Protein AF-A0A2E2VBP5-F1 (afdb_monomer)

Mean predicted aligned error: 15.29 Å

Sequence (203 aa):
MNSFKFLLIFILLFCCNTEPIRKEITVGKTIKIEPSNFDTKINNNYNFLWSKPIFSGEKDIQSMEFKIENNKMLFTPLLEGNFDISLTVESLNNTDLYQEFFSFQAIDKDIKNKNSSLPKSKQLEITRYTIQIASVPTIDEAKEYQKKLKNNGFDAYTESLTLNNKQFWRVRVGNFTDYIKAKDIEKLLIDMNYDTWFTNIKQ

pLDDT: mean 79.07, std 17.89, range [35.78, 97.5]

Radius of gyration: 22.35 Å; Cα contacts (8 Å, |Δi|>4): 343; chains: 1; bounding box: 78×30×55 Å

Solvent-accessible surface area (backbone atoms only — not comparable to full-atom values): 12189 Å² total; per-residue (Å²): 139,84,82,79,77,80,78,78,78,77,79,79,74,78,65,69,73,66,79,78,84,57,47,81,45,45,40,73,46,73,44,82,46,60,68,89,88,58,78,81,82,59,96,63,79,61,47,55,49,68,51,76,73,42,68,38,63,78,83,90,52,88,45,62,50,74,47,80,59,69,76,30,35,43,40,24,35,63,36,69,46,40,37,41,34,44,38,38,32,22,42,83,83,73,44,82,75,47,75,50,78,49,43,34,33,27,40,72,76,68,73,84,77,62,97,71,95,67,82,82,71,73,79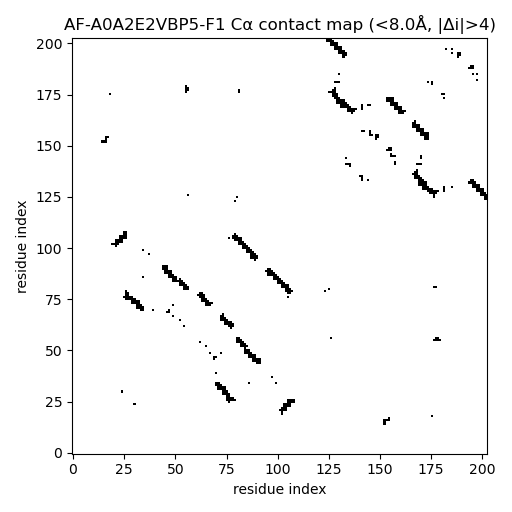,77,73,74,58,27,35,29,34,35,58,48,74,34,74,41,68,66,63,27,48,52,52,27,49,54,38,40,76,73,48,43,55,44,46,71,45,81,44,77,55,95,94,40,60,31,20,34,24,33,39,55,80,27,65,41,49,63,61,46,47,54,52,48,51,54,40,44,76,70,72,45,64,76,42,86,40,74,47,77,128

Structure (mmCIF, N/CA/C/O backbone):
data_AF-A0A2E2VBP5-F1
#
_entry.id   AF-A0A2E2VBP5-F1
#
loop_
_atom_site.group_PDB
_atom_site.id
_atom_site.type_symbol
_atom_site.label_atom_id
_atom_site.label_alt_id
_atom_site.label_comp_id
_atom_site.label_asym_id
_atom_site.label_entity_id
_atom_site.label_seq_id
_atom_site.pdbx_PDB_ins_code
_atom_site.Cartn_x
_atom_site.Cartn_y
_atom_site.Cartn_z
_atom_site.occupancy
_atom_site.B_iso_or_equiv
_atom_site.auth_seq_id
_atom_site.auth_comp_id
_atom_site.auth_asym_id
_atom_site.auth_atom_id
_atom_site.pdbx_PDB_model_num
ATOM 1 N N . MET A 1 1 ? -49.449 16.390 -17.704 1.00 38.75 1 MET A N 1
ATOM 2 C CA . MET A 1 1 ? -48.771 15.100 -17.948 1.00 38.75 1 MET A CA 1
ATOM 3 C C . MET A 1 1 ? -47.278 15.400 -18.014 1.00 38.75 1 MET A C 1
ATOM 5 O O . MET A 1 1 ? -46.753 15.646 -19.088 1.00 38.75 1 MET A O 1
ATOM 9 N N . ASN A 1 2 ? -46.631 15.535 -16.851 1.00 37.44 2 ASN A N 1
ATOM 10 C CA . ASN A 1 2 ? -45.235 15.972 -16.763 1.00 37.44 2 ASN A CA 1
ATOM 11 C C . ASN A 1 2 ? -44.352 14.743 -16.568 1.00 37.44 2 ASN A C 1
ATOM 13 O O . ASN A 1 2 ? -44.245 14.214 -15.467 1.00 37.44 2 ASN A O 1
ATOM 17 N N . SER A 1 3 ? -43.746 14.273 -17.653 1.00 41.97 3 SER A N 1
ATOM 18 C CA . SER A 1 3 ? -42.721 13.237 -17.608 1.00 41.97 3 SER A CA 1
ATOM 19 C C . SER A 1 3 ? -41.409 13.858 -17.121 1.00 41.97 3 SER A C 1
ATOM 21 O O . SER A 1 3 ? -40.654 14.427 -17.911 1.00 41.97 3 SER A O 1
ATOM 23 N N . PHE A 1 4 ? -41.152 13.767 -15.816 1.00 48.16 4 PHE A N 1
ATOM 24 C CA . PHE A 1 4 ? -39.836 14.029 -15.238 1.00 48.16 4 PHE A CA 1
ATOM 25 C C . PHE A 1 4 ? -38.869 12.964 -15.776 1.00 48.16 4 PHE A C 1
ATOM 27 O O . PHE A 1 4 ? -38.878 11.814 -15.341 1.00 48.16 4 PHE A O 1
ATOM 34 N N . LYS A 1 5 ? -38.069 13.324 -16.784 1.00 44.19 5 LYS A N 1
ATOM 35 C CA . LYS A 1 5 ? -36.953 12.493 -17.241 1.00 44.19 5 LYS A CA 1
ATOM 36 C C . LYS A 1 5 ? -35.873 12.555 -16.165 1.00 44.19 5 LYS A C 1
ATOM 38 O O . LYS A 1 5 ? -35.186 13.564 -16.044 1.00 44.19 5 LYS A O 1
ATOM 43 N N . PHE A 1 6 ? -35.741 11.490 -15.380 1.00 47.25 6 PHE A N 1
ATOM 44 C CA . PHE A 1 6 ? -34.570 11.285 -14.534 1.00 47.25 6 PHE A CA 1
ATOM 45 C C . PHE A 1 6 ? -33.364 11.089 -15.460 1.00 47.25 6 PHE A C 1
ATOM 47 O O . PHE A 1 6 ? -33.195 10.036 -16.075 1.00 47.25 6 PHE A O 1
ATOM 54 N N . LEU A 1 7 ? -32.566 12.143 -15.628 1.00 45.16 7 LEU A N 1
ATOM 55 C CA . LEU A 1 7 ? -31.256 12.053 -16.256 1.00 45.16 7 LEU A CA 1
ATOM 56 C C . LEU A 1 7 ? -30.357 11.302 -15.269 1.00 45.16 7 LEU A C 1
ATOM 58 O O . LEU A 1 7 ? -29.904 11.869 -14.276 1.00 45.16 7 LEU A O 1
ATOM 62 N N . LEU A 1 8 ? -30.159 10.008 -15.506 1.00 47.09 8 LEU A N 1
ATOM 63 C CA . LEU A 1 8 ? -29.219 9.195 -14.748 1.00 47.09 8 LEU A CA 1
ATOM 64 C C . LEU A 1 8 ? -27.807 9.663 -15.128 1.00 47.09 8 LEU A C 1
ATOM 66 O O . LEU A 1 8 ? -27.247 9.246 -16.141 1.00 47.09 8 LEU A O 1
ATOM 70 N N . ILE A 1 9 ? -27.269 10.611 -14.360 1.00 42.56 9 ILE A N 1
ATOM 71 C CA . ILE A 1 9 ? -25.875 11.040 -14.467 1.00 42.56 9 ILE A CA 1
ATOM 72 C C . ILE A 1 9 ? -25.031 9.847 -14.013 1.00 42.56 9 ILE A C 1
ATOM 74 O O . ILE A 1 9 ? -24.851 9.609 -12.821 1.00 42.56 9 ILE A O 1
ATOM 78 N N . PHE A 1 10 ? -24.552 9.065 -14.979 1.00 42.22 10 PHE A N 1
ATOM 79 C CA . PHE A 1 10 ? -23.472 8.112 -14.767 1.00 42.22 10 PHE A CA 1
ATOM 80 C C . PHE A 1 10 ? -22.224 8.919 -14.402 1.00 42.22 10 PHE A C 1
ATOM 82 O O . PHE A 1 10 ? -21.552 9.484 -15.266 1.00 42.22 10 PHE A O 1
ATOM 89 N N . ILE A 1 11 ? -21.941 9.016 -13.105 1.00 48.41 11 ILE A N 1
ATOM 90 C CA . ILE A 1 11 ? -20.656 9.500 -12.608 1.00 48.41 11 ILE A CA 1
ATOM 91 C C . ILE A 1 11 ? -19.633 8.433 -13.006 1.00 48.41 11 ILE A C 1
ATOM 93 O O . ILE A 1 11 ? -19.498 7.405 -12.348 1.00 48.41 11 ILE A O 1
ATOM 97 N N . LEU A 1 12 ? -18.954 8.651 -14.133 1.00 44.34 12 LEU A N 1
ATOM 98 C CA . LEU A 1 12 ? -17.756 7.907 -14.502 1.00 44.34 12 LEU A CA 1
ATOM 99 C C . LEU A 1 12 ? -16.688 8.237 -13.457 1.00 44.34 12 LEU A C 1
ATOM 101 O O . LEU A 1 12 ? -16.007 9.259 -13.545 1.00 44.34 12 LEU A O 1
ATOM 105 N N . LEU A 1 13 ? -16.573 7.388 -12.436 1.00 44.22 13 LEU A N 1
ATOM 106 C CA . LEU A 1 13 ? -15.407 7.367 -11.570 1.00 44.22 13 LEU A CA 1
ATOM 107 C C . LEU A 1 13 ? -14.227 6.961 -12.455 1.00 44.22 13 LEU A C 1
ATOM 109 O O . LEU A 1 13 ? -14.033 5.787 -12.762 1.00 44.22 13 LEU A O 1
ATOM 113 N N . PHE A 1 14 ? -13.460 7.950 -12.910 1.00 41.09 14 PHE A N 1
ATOM 114 C CA . PHE A 1 14 ? -12.098 7.725 -13.364 1.00 41.09 14 PHE A CA 1
ATOM 115 C C . PHE A 1 14 ? -11.354 7.093 -12.186 1.00 41.09 14 PHE A C 1
ATOM 117 O O . PHE A 1 14 ? -10.911 7.797 -11.278 1.00 41.09 14 PHE A O 1
ATOM 124 N N . CYS A 1 15 ? -11.250 5.763 -12.172 1.00 35.78 15 CYS A N 1
ATOM 125 C CA . CYS A 1 15 ? -10.306 5.048 -11.327 1.00 35.78 15 CYS A CA 1
ATOM 126 C C . CYS A 1 15 ? -8.906 5.430 -11.809 1.00 35.78 15 CYS A C 1
ATOM 128 O O . CYS A 1 15 ? -8.282 4.738 -12.609 1.00 35.78 15 CYS A O 1
ATOM 130 N N . CYS A 1 16 ? -8.436 6.597 -11.374 1.00 41.81 16 CYS A N 1
ATOM 131 C CA . CYS A 1 16 ? -7.041 6.956 -11.475 1.00 41.81 16 CYS A CA 1
ATOM 132 C C . CYS A 1 16 ? -6.293 5.892 -10.671 1.00 41.81 16 CYS A C 1
ATOM 134 O O . CYS A 1 16 ? -6.499 5.763 -9.464 1.00 41.81 16 CYS A O 1
ATOM 136 N N . ASN A 1 17 ? -5.488 5.078 -11.350 1.00 49.06 17 ASN A N 1
ATOM 137 C CA . ASN A 1 17 ? -4.786 3.925 -10.783 1.00 49.06 17 ASN A CA 1
ATOM 138 C C . ASN A 1 17 ? -3.597 4.354 -9.887 1.00 49.06 17 ASN A C 1
ATOM 140 O O . ASN A 1 17 ? -2.562 3.695 -9.827 1.00 49.06 17 ASN A O 1
ATOM 144 N N . THR A 1 18 ? -3.719 5.498 -9.208 1.00 57.00 18 THR A N 1
ATOM 145 C CA . THR A 1 18 ? -2.686 6.094 -8.364 1.00 57.00 18 THR A CA 1
ATOM 146 C C . THR A 1 18 ? -2.558 5.332 -7.048 1.00 57.00 18 THR A C 1
ATOM 148 O O . THR A 1 18 ? -3.532 4.802 -6.506 1.00 57.00 18 THR A O 1
ATOM 151 N N . GLU A 1 19 ? -1.337 5.225 -6.529 1.00 58.88 19 GLU A N 1
ATOM 152 C CA . GLU A 1 19 ? -1.106 4.699 -5.182 1.00 58.88 19 GLU A CA 1
ATOM 153 C C . GLU A 1 19 ? -1.849 5.536 -4.130 1.00 58.88 19 GLU A C 1
ATOM 155 O O . GLU A 1 19 ? -1.975 6.752 -4.306 1.00 58.88 19 GLU A O 1
ATOM 160 N N . PRO A 1 20 ? -2.362 4.912 -3.051 1.00 64.69 20 PRO A N 1
ATOM 161 C CA . PRO A 1 20 ? -2.944 5.668 -1.952 1.00 64.69 20 PRO A CA 1
ATOM 162 C C . PRO A 1 20 ? -1.889 6.616 -1.374 1.00 64.69 20 PRO A C 1
ATOM 164 O O . PRO A 1 20 ? -0.714 6.262 -1.254 1.00 64.69 20 PRO A O 1
ATOM 167 N N . ILE A 1 21 ? -2.305 7.831 -1.016 1.00 75.94 21 ILE A N 1
ATOM 168 C CA . ILE A 1 21 ? -1.423 8.801 -0.364 1.00 75.94 21 ILE A CA 1
ATOM 169 C C . ILE A 1 21 ? -1.007 8.207 0.984 1.00 75.94 21 ILE A C 1
ATOM 171 O O . ILE A 1 21 ? -1.843 8.008 1.865 1.00 75.94 21 ILE A O 1
ATOM 175 N N . ARG A 1 22 ? 0.286 7.905 1.135 1.00 85.56 22 ARG A N 1
ATOM 176 C CA . ARG A 1 22 ? 0.822 7.278 2.345 1.00 85.56 22 ARG A CA 1
ATOM 177 C C . ARG A 1 22 ? 1.195 8.330 3.381 1.00 85.56 22 ARG A C 1
ATOM 179 O O . ARG A 1 22 ? 1.873 9.308 3.075 1.00 85.56 22 ARG A O 1
ATOM 186 N N . LYS A 1 23 ? 0.786 8.107 4.629 1.00 90.25 23 LYS A N 1
ATOM 187 C CA . LYS A 1 23 ? 1.189 8.935 5.768 1.00 90.25 23 LYS A CA 1
ATOM 188 C C . LYS A 1 23 ? 2.537 8.457 6.307 1.00 90.25 23 LYS A C 1
ATOM 190 O O . LYS A 1 23 ? 2.678 7.295 6.687 1.00 90.25 23 LYS A O 1
ATOM 195 N N . GLU A 1 24 ? 3.518 9.354 6.372 1.00 92.06 24 GLU A N 1
ATOM 196 C CA . GLU A 1 24 ? 4.819 9.039 6.967 1.00 92.06 24 GLU A CA 1
ATOM 197 C C . GLU A 1 24 ? 4.713 8.797 8.477 1.00 92.06 24 GLU A C 1
ATOM 199 O O . GLU A 1 24 ? 4.121 9.592 9.214 1.00 92.06 24 GLU A O 1
ATOM 204 N N . ILE A 1 25 ? 5.361 7.733 8.944 1.00 93.38 25 ILE A N 1
ATOM 205 C CA . ILE A 1 25 ? 5.522 7.384 10.360 1.00 93.38 25 ILE A CA 1
ATOM 206 C C . ILE A 1 25 ? 6.976 6.9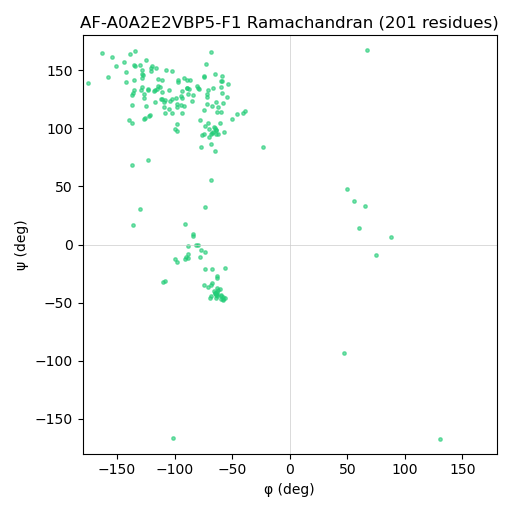88 10.633 1.00 93.38 25 ILE A C 1
ATOM 208 O O . ILE A 1 25 ? 7.767 6.806 9.710 1.00 93.38 25 ILE A O 1
ATOM 212 N N . THR A 1 26 ? 7.362 6.899 11.904 1.00 92.38 26 THR A N 1
ATOM 213 C CA . THR A 1 26 ? 8.751 6.602 12.287 1.00 92.38 26 THR A CA 1
ATOM 214 C C . THR A 1 26 ? 8.885 5.168 12.767 1.00 92.38 26 THR A C 1
ATOM 216 O O . THR A 1 26 ? 8.090 4.729 13.598 1.00 92.38 26 THR A O 1
ATOM 219 N N . VAL A 1 27 ? 9.906 4.467 12.274 1.00 91.38 27 VAL A N 1
ATOM 220 C CA . VAL A 1 27 ? 10.279 3.132 12.765 1.00 91.38 27 VAL A CA 1
ATOM 221 C C . VAL A 1 27 ? 10.493 3.166 14.283 1.00 91.38 27 VAL A C 1
ATOM 223 O O . VAL A 1 27 ? 11.022 4.130 14.832 1.00 91.38 27 VAL A O 1
ATOM 226 N N . GLY A 1 28 ? 10.003 2.142 14.980 1.00 89.44 28 GLY A N 1
ATOM 227 C CA . GLY A 1 28 ? 10.086 1.995 16.434 1.00 89.44 28 GLY A CA 1
ATOM 228 C C . GLY A 1 28 ? 9.141 2.895 17.237 1.00 89.44 28 GLY A C 1
ATOM 229 O O . GLY A 1 28 ? 9.001 2.695 18.442 1.00 89.44 28 GLY A O 1
ATOM 230 N N . LYS A 1 29 ? 8.456 3.866 16.612 1.00 93.62 29 LYS A N 1
ATOM 231 C CA . LYS A 1 29 ? 7.472 4.712 17.302 1.00 93.62 29 LYS A CA 1
ATOM 232 C C . LYS A 1 29 ? 6.070 4.144 17.161 1.00 93.62 29 LYS A C 1
ATOM 234 O O . LYS A 1 29 ? 5.569 3.955 16.055 1.00 93.62 29 LYS A O 1
ATOM 239 N N . THR A 1 30 ? 5.409 3.955 18.295 1.00 95.88 30 THR A N 1
ATOM 240 C CA . THR A 1 30 ? 4.001 3.567 18.332 1.00 95.88 30 THR A CA 1
ATOM 241 C C . THR A 1 30 ? 3.122 4.735 17.915 1.00 95.88 30 THR A C 1
ATOM 243 O O . THR A 1 30 ? 3.194 5.824 18.488 1.00 95.88 30 THR A O 1
ATOM 246 N N . ILE A 1 31 ? 2.251 4.494 16.945 1.00 96.00 31 ILE A N 1
ATOM 247 C CA . ILE A 1 31 ? 1.181 5.405 16.567 1.00 96.00 31 ILE A CA 1
ATOM 248 C C . ILE A 1 31 ? -0.165 4.858 17.028 1.00 96.00 31 ILE A C 1
ATOM 250 O O . ILE A 1 31 ? -0.380 3.649 17.123 1.00 96.00 31 ILE A O 1
ATOM 254 N N . LYS A 1 32 ? -1.083 5.780 17.306 1.00 97.00 32 LYS A N 1
ATOM 255 C CA . LYS A 1 32 ? -2.484 5.475 17.569 1.00 97.00 32 LYS A CA 1
ATOM 256 C C . LYS A 1 32 ? -3.284 5.722 16.294 1.00 97.00 32 LYS A C 1
ATOM 258 O O . LYS A 1 32 ? -3.212 6.817 15.737 1.00 97.00 32 LYS A O 1
ATOM 263 N N . ILE A 1 33 ? -4.026 4.713 15.858 1.00 95.62 33 ILE A N 1
ATOM 264 C CA . ILE A 1 33 ? -4.902 4.749 14.688 1.00 95.62 33 ILE A CA 1
ATOM 265 C C . ILE A 1 33 ? -6.341 4.683 15.191 1.00 95.62 33 ILE A C 1
ATOM 267 O O . ILE A 1 33 ? -6.692 3.781 15.948 1.00 95.62 33 ILE A O 1
ATOM 271 N N . GLU A 1 34 ? -7.147 5.655 14.786 1.00 93.56 34 GLU A N 1
ATOM 272 C CA . GLU A 1 34 ? -8.562 5.804 15.126 1.00 93.56 34 GLU A CA 1
ATOM 273 C C . GLU A 1 34 ? -9.323 6.168 13.841 1.00 93.56 34 GLU A C 1
ATOM 275 O O . GLU A 1 34 ? -8.707 6.735 12.933 1.00 93.56 34 GLU A O 1
ATOM 280 N N . PRO A 1 35 ? -10.629 5.861 13.751 1.00 90.69 35 PRO A N 1
ATOM 281 C CA . PRO A 1 35 ? -11.459 6.308 12.640 1.00 90.69 35 PRO A CA 1
ATOM 282 C C . PRO A 1 35 ? -11.388 7.833 12.489 1.00 90.69 35 PRO A C 1
ATOM 284 O O . PRO A 1 35 ? -11.650 8.559 13.451 1.00 90.69 35 PRO A O 1
ATOM 287 N N . SER A 1 36 ? -11.065 8.333 11.297 1.00 86.31 36 SER A N 1
ATOM 288 C CA . SER A 1 36 ? -10.887 9.777 11.088 1.00 86.31 36 SER A CA 1
ATOM 289 C C . SER A 1 36 ? -12.217 10.536 11.068 1.00 86.31 36 SER A C 1
ATOM 291 O O . SER A 1 36 ? -12.284 11.674 11.527 1.00 86.31 36 SER A O 1
ATOM 293 N N . ASN A 1 37 ? -13.276 9.910 10.538 1.00 83.88 37 ASN A N 1
ATOM 294 C CA . ASN A 1 37 ? -14.574 10.544 10.276 1.00 83.88 37 ASN A CA 1
ATOM 295 C C . ASN A 1 37 ? -15.764 9.740 10.832 1.00 83.88 37 ASN A C 1
ATOM 297 O O . ASN A 1 37 ? -16.859 9.785 10.275 1.00 83.88 37 ASN A O 1
ATOM 301 N N . PHE A 1 38 ? -15.565 9.00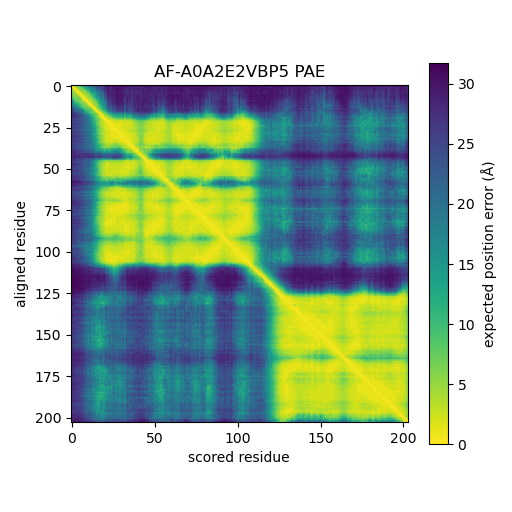1 11.925 1.00 82.56 38 PHE A N 1
ATOM 302 C CA . PHE A 1 38 ? -16.634 8.258 12.594 1.00 82.56 38 PHE A CA 1
ATOM 303 C C . PHE A 1 38 ? -16.709 8.660 14.069 1.00 82.56 38 PHE A C 1
ATOM 305 O O . PHE A 1 38 ? -15.740 8.493 14.810 1.00 82.56 38 PHE A O 1
ATOM 312 N N . ASP A 1 39 ? -17.847 9.210 14.502 1.00 77.06 39 ASP A N 1
ATOM 313 C CA . ASP A 1 39 ? -18.010 9.662 15.885 1.00 77.06 39 ASP A CA 1
ATOM 314 C C . ASP A 1 39 ? -18.162 8.468 16.835 1.00 77.06 39 ASP A C 1
ATOM 316 O O . ASP A 1 39 ? -19.225 7.859 16.968 1.00 77.06 39 ASP A O 1
ATOM 320 N N . THR A 1 40 ? -17.072 8.150 17.529 1.00 66.38 40 THR A N 1
ATOM 321 C CA . THR A 1 40 ? -17.020 7.062 18.507 1.00 66.38 40 THR A CA 1
ATOM 322 C C . THR A 1 40 ? -17.685 7.415 19.841 1.00 66.38 40 THR A C 1
ATOM 324 O O . THR A 1 40 ? -17.705 6.573 20.736 1.00 66.38 40 THR A O 1
ATOM 327 N N . LYS A 1 41 ? -18.158 8.657 20.034 1.00 62.88 41 LYS A N 1
ATOM 328 C CA . LYS A 1 41 ? -18.829 9.108 21.268 1.00 62.88 41 LYS A CA 1
ATOM 329 C C . LYS A 1 41 ? -20.341 8.896 21.231 1.00 62.88 41 LYS A C 1
ATOM 331 O O . LYS A 1 41 ? -20.991 9.027 22.269 1.00 62.88 41 LYS A O 1
ATOM 336 N N . ILE A 1 42 ? -20.905 8.564 20.069 1.00 57.62 42 ILE A N 1
ATOM 337 C CA . ILE A 1 42 ? -22.312 8.181 19.959 1.00 57.62 42 ILE A CA 1
ATOM 338 C C . ILE A 1 42 ? -22.454 6.793 20.589 1.00 57.62 42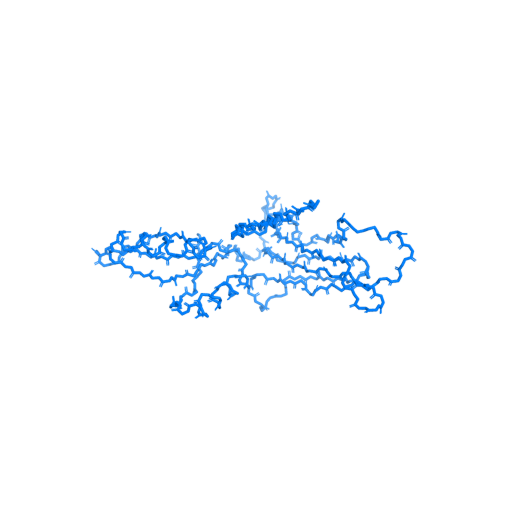 ILE A C 1
ATOM 340 O O . ILE A 1 42 ? -21.774 5.851 20.194 1.00 57.62 42 ILE A O 1
ATOM 344 N N . ASN A 1 43 ? -23.306 6.713 21.607 1.00 53.75 43 ASN A N 1
ATOM 345 C CA . ASN A 1 43 ? -23.474 5.635 22.583 1.00 53.75 43 ASN A CA 1
ATOM 346 C C . ASN A 1 43 ? -24.042 4.329 21.984 1.00 53.75 43 ASN A C 1
ATOM 348 O O . ASN A 1 43 ? -25.085 3.839 22.413 1.00 53.75 43 ASN A O 1
ATOM 352 N N . ASN A 1 44 ? -23.381 3.789 20.962 1.00 55.81 44 ASN A N 1
ATOM 353 C CA . ASN A 1 44 ? -23.877 2.689 20.153 1.00 55.81 44 ASN A CA 1
ATOM 354 C C . ASN A 1 44 ? -22.885 1.520 20.167 1.00 55.81 44 ASN A C 1
ATOM 356 O O . ASN A 1 44 ? -21.677 1.680 19.988 1.00 55.81 44 ASN A O 1
ATOM 360 N N . ASN A 1 45 ? -23.433 0.325 20.379 1.00 73.81 45 ASN A N 1
ATOM 361 C CA . ASN A 1 45 ? -22.729 -0.950 20.335 1.00 73.81 45 ASN A CA 1
ATOM 362 C C . ASN A 1 45 ? -22.301 -1.258 18.887 1.00 73.81 45 ASN A C 1
ATOM 364 O O . ASN A 1 45 ? -23.040 -1.899 18.145 1.00 73.81 45 ASN A O 1
ATOM 368 N N . TYR A 1 46 ? -21.143 -0.763 18.462 1.00 86.38 46 TYR A N 1
ATOM 369 C CA . TYR A 1 46 ? -20.570 -1.074 17.152 1.00 86.38 46 TYR A CA 1
ATOM 370 C C . TYR A 1 46 ? -19.449 -2.101 17.263 1.00 86.38 46 TYR A C 1
ATOM 372 O O . TYR A 1 46 ? -18.699 -2.112 18.242 1.00 86.38 46 TYR A O 1
ATOM 380 N N . ASN A 1 47 ? -19.300 -2.909 16.219 1.00 86.38 47 ASN A N 1
ATOM 381 C CA . ASN A 1 47 ? -18.175 -3.816 16.056 1.00 86.38 47 ASN A CA 1
ATOM 382 C C . ASN A 1 47 ? -17.102 -3.125 15.208 1.00 86.38 47 ASN A C 1
ATOM 384 O O . ASN A 1 47 ? -17.361 -2.752 14.066 1.00 86.38 47 ASN A O 1
ATOM 388 N N . PHE A 1 48 ? -15.902 -2.951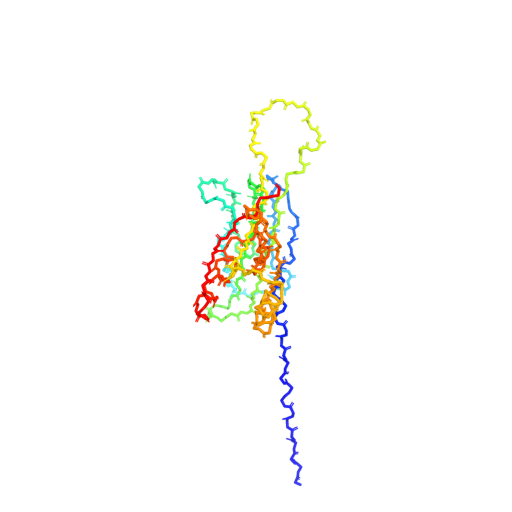 15.763 1.00 91.31 48 PHE A N 1
ATOM 389 C CA . PHE A 1 48 ? -14.746 -2.411 15.045 1.00 91.31 48 PHE A CA 1
ATOM 390 C C . PHE A 1 48 ? -13.859 -3.563 14.573 1.00 91.31 48 PHE A C 1
ATOM 392 O O . PHE A 1 48 ? -13.132 -4.179 15.355 1.00 91.31 48 PHE A O 1
ATOM 399 N N . LEU A 1 49 ? -13.930 -3.860 13.282 1.00 90.69 49 LEU A N 1
ATOM 400 C CA . LEU A 1 49 ? -13.210 -4.951 12.643 1.00 90.69 49 LEU A CA 1
ATOM 401 C C . LEU A 1 49 ? -11.937 -4.413 11.990 1.00 90.69 49 LEU A C 1
ATOM 403 O O . LEU A 1 49 ? -11.952 -3.879 10.880 1.00 90.69 49 LEU A O 1
ATOM 407 N N . TRP A 1 50 ? -10.823 -4.545 12.704 1.00 93.50 50 TRP A N 1
ATOM 408 C CA . TRP A 1 50 ? -9.500 -4.171 12.212 1.00 93.50 50 TRP A CA 1
ATOM 409 C C . TRP A 1 50 ? -8.827 -5.339 11.493 1.00 93.50 50 TRP A C 1
ATOM 411 O O . TRP A 1 50 ? -8.779 -6.454 12.020 1.00 93.50 50 TRP A O 1
ATOM 421 N N . SER A 1 51 ? -8.224 -5.083 10.333 1.00 91.38 51 SER A N 1
ATOM 422 C CA . SER A 1 51 ? -7.334 -6.056 9.704 1.00 91.38 51 SER A CA 1
ATOM 423 C C . SER A 1 51 ? -6.010 -6.160 10.459 1.00 91.38 51 SER A C 1
ATOM 425 O O . SER A 1 51 ? -5.538 -5.212 11.090 1.00 91.38 51 SER A O 1
ATOM 427 N N . LYS A 1 52 ? -5.343 -7.310 10.329 1.00 91.25 52 LYS A N 1
ATOM 428 C CA . LYS A 1 52 ? -3.907 -7.383 10.614 1.00 91.25 52 LYS A CA 1
ATOM 429 C C . LYS A 1 52 ? -3.181 -6.401 9.675 1.00 91.25 52 LYS A C 1
ATOM 431 O O . LYS A 1 52 ? -3.510 -6.400 8.486 1.00 91.25 52 LYS A O 1
ATOM 436 N N . PRO A 1 53 ? -2.212 -5.599 10.156 1.00 92.06 53 PRO A N 1
ATOM 437 C CA . PRO A 1 53 ? -1.417 -4.763 9.268 1.00 92.06 53 PRO A CA 1
ATOM 438 C C . PRO A 1 53 ? -0.673 -5.614 8.234 1.00 92.06 53 PRO A C 1
ATOM 440 O O . PRO A 1 53 ? -0.186 -6.703 8.544 1.00 92.06 53 PRO A O 1
ATOM 443 N N . ILE A 1 54 ? -0.606 -5.136 6.998 1.00 88.19 54 ILE A N 1
ATOM 444 C CA . ILE A 1 54 ? 0.036 -5.837 5.885 1.00 88.19 54 ILE A CA 1
ATOM 445 C C . ILE A 1 54 ? 1.320 -5.100 5.540 1.00 88.19 54 ILE A C 1
ATOM 447 O O . ILE A 1 54 ? 1.281 -3.917 5.227 1.00 88.19 54 ILE A O 1
ATOM 451 N N . PHE A 1 55 ? 2.452 -5.801 5.586 1.00 87.38 55 PHE A N 1
ATOM 452 C CA . PHE A 1 55 ? 3.748 -5.269 5.176 1.00 87.38 55 PHE A CA 1
ATOM 453 C C . PHE A 1 55 ? 4.028 -5.608 3.707 1.00 87.38 55 PHE A C 1
ATOM 455 O O . PHE A 1 55 ? 3.884 -6.760 3.299 1.00 87.38 55 PHE A O 1
ATOM 462 N N . SER A 1 56 ? 4.456 -4.615 2.925 1.00 78.50 56 SER A N 1
ATOM 463 C CA . SER A 1 56 ? 4.751 -4.764 1.487 1.00 78.50 56 SER A CA 1
ATOM 464 C C . SER A 1 56 ? 6.138 -5.360 1.157 1.00 78.50 56 SER A C 1
ATOM 466 O O . SER A 1 56 ? 6.482 -5.482 -0.021 1.00 78.50 56 SER A O 1
ATOM 468 N N . GLY A 1 57 ? 6.956 -5.690 2.163 1.00 70.00 57 GLY A N 1
ATOM 469 C CA . GLY A 1 57 ? 8.296 -6.268 1.990 1.00 70.00 57 GLY A CA 1
ATOM 470 C C . GLY A 1 57 ? 8.366 -7.784 2.220 1.00 70.00 57 GLY A C 1
ATOM 471 O O . GLY A 1 57 ? 7.349 -8.476 2.258 1.00 70.00 57 GLY A O 1
ATOM 472 N N . GLU A 1 58 ? 9.585 -8.312 2.360 1.00 69.25 58 GLU A N 1
ATOM 473 C CA . GLU A 1 58 ? 9.823 -9.744 2.595 1.00 69.25 58 GLU A CA 1
ATOM 474 C C . GLU A 1 58 ? 9.122 -10.226 3.880 1.00 69.25 58 GLU A C 1
ATOM 476 O O . GLU A 1 58 ? 9.233 -9.610 4.940 1.00 69.25 58 GLU A O 1
ATOM 481 N N . LYS A 1 59 ? 8.377 -11.335 3.775 1.00 60.56 59 LYS A N 1
ATOM 482 C CA . LYS A 1 59 ? 7.463 -11.828 4.823 1.00 60.56 59 LYS A CA 1
ATOM 483 C C . LYS A 1 59 ? 8.160 -12.548 5.986 1.00 60.56 59 LYS A C 1
ATOM 485 O O . LYS A 1 59 ? 7.510 -12.801 6.997 1.00 60.56 59 LYS A O 1
ATOM 490 N N . ASP A 1 60 ? 9.451 -12.848 5.854 1.00 59.44 60 ASP A N 1
ATOM 491 C CA . ASP A 1 60 ? 10.191 -13.711 6.787 1.00 59.44 60 ASP A CA 1
ATOM 492 C C . ASP A 1 60 ? 10.814 -12.953 7.973 1.00 59.44 60 ASP A C 1
ATOM 494 O O . ASP A 1 60 ? 11.430 -13.561 8.848 1.00 59.44 60 ASP A O 1
ATOM 498 N N . ILE A 1 61 ? 10.649 -11.629 8.036 1.00 68.50 61 ILE A N 1
ATOM 499 C CA . ILE A 1 61 ? 11.192 -10.787 9.107 1.00 68.50 61 ILE A CA 1
ATOM 500 C C . ILE A 1 61 ? 10.036 -10.180 9.900 1.00 68.50 61 ILE A C 1
ATOM 502 O O . ILE A 1 61 ? 9.058 -9.695 9.328 1.00 68.50 61 ILE A O 1
ATOM 506 N N . GLN A 1 62 ? 10.151 -10.178 11.231 1.00 82.44 62 GLN A N 1
ATOM 507 C CA . GLN A 1 62 ? 9.209 -9.465 12.089 1.00 82.44 62 GLN A CA 1
ATOM 508 C C . GLN A 1 62 ? 9.250 -7.967 11.757 1.00 82.44 62 GLN A C 1
ATOM 510 O O . GLN A 1 62 ? 10.191 -7.261 12.108 1.00 82.44 62 GLN A O 1
ATOM 515 N N . SER A 1 63 ? 8.223 -7.495 11.054 1.00 84.81 63 SER A N 1
ATOM 516 C CA . SER A 1 63 ? 8.177 -6.146 10.488 1.00 84.81 63 SER A CA 1
ATOM 517 C C . SER A 1 63 ? 7.408 -5.141 11.340 1.00 84.81 63 SER A C 1
ATOM 519 O O . SER A 1 63 ? 7.525 -3.936 11.121 1.00 84.81 63 SER A O 1
ATOM 521 N N . MET A 1 64 ? 6.621 -5.608 12.312 1.00 92.00 64 MET A N 1
ATOM 522 C CA . MET A 1 64 ? 5.724 -4.761 13.098 1.00 92.00 64 MET A CA 1
ATOM 523 C C . MET A 1 64 ? 5.251 -5.424 14.395 1.00 92.00 64 MET A C 1
ATOM 525 O O . MET A 1 64 ? 5.266 -6.648 14.536 1.00 92.00 64 MET A O 1
ATOM 529 N N . GLU A 1 65 ? 4.714 -4.592 15.279 1.00 94.50 65 GLU A N 1
ATOM 530 C CA . GLU A 1 65 ? 3.902 -4.967 16.434 1.00 94.50 65 GLU A CA 1
ATOM 531 C C . GLU A 1 65 ? 2.593 -4.175 16.417 1.00 94.50 65 GLU A C 1
ATOM 533 O O . GLU A 1 65 ? 2.558 -3.017 15.994 1.00 94.50 65 GLU A O 1
ATOM 538 N N . PHE A 1 66 ? 1.500 -4.787 16.873 1.00 95.81 66 PHE A N 1
ATOM 539 C CA . PHE A 1 66 ? 0.225 -4.088 16.988 1.00 95.81 66 PHE A CA 1
ATOM 540 C C . PHE A 1 66 ? -0.654 -4.652 18.101 1.00 95.81 66 PHE A C 1
ATOM 542 O O . PHE A 1 66 ? -0.579 -5.830 18.451 1.00 95.81 66 PHE A O 1
ATOM 549 N N . LYS A 1 67 ? -1.523 -3.793 18.630 1.00 95.69 67 LYS A N 1
ATOM 550 C CA . LYS A 1 67 ? -2.557 -4.133 19.604 1.00 95.69 67 LYS A CA 1
ATOM 551 C C . LYS A 1 67 ? -3.858 -3.450 19.207 1.00 95.69 67 LYS A C 1
ATOM 553 O O . LYS A 1 67 ? -3.877 -2.245 18.970 1.00 95.69 67 LYS A O 1
ATOM 558 N N . ILE A 1 68 ? -4.942 -4.213 19.162 1.00 92.44 68 ILE A N 1
ATOM 559 C CA . ILE A 1 68 ? -6.284 -3.691 18.896 1.00 92.44 68 ILE A CA 1
ATOM 560 C C . ILE A 1 68 ? -6.972 -3.419 20.236 1.00 92.44 68 ILE A C 1
ATOM 562 O O . ILE A 1 68 ? -7.027 -4.286 21.106 1.00 92.44 68 ILE A O 1
ATOM 566 N N . GLU A 1 69 ? -7.493 -2.209 20.401 1.00 90.62 69 GLU A N 1
ATOM 567 C CA . GLU A 1 69 ? -8.268 -1.762 21.558 1.00 90.62 69 GLU A CA 1
ATOM 568 C C . GLU A 1 69 ? -9.631 -1.254 21.070 1.00 90.62 69 GLU A C 1
ATOM 570 O O . GLU A 1 69 ? -9.876 -0.052 21.037 1.00 90.62 69 GLU A O 1
ATOM 575 N N . ASN A 1 70 ? -10.507 -2.181 20.665 1.00 86.31 70 ASN A N 1
ATOM 576 C CA . ASN A 1 70 ? -11.845 -1.920 20.118 1.00 86.31 70 ASN A CA 1
ATOM 577 C C . ASN A 1 70 ? -11.858 -0.829 19.026 1.00 86.31 70 ASN A C 1
ATOM 579 O O . ASN A 1 70 ? -11.593 -1.113 17.864 1.00 86.31 70 ASN A O 1
ATOM 583 N N . ASN A 1 71 ? -12.098 0.429 19.396 1.00 89.06 71 ASN A N 1
ATOM 584 C CA . ASN A 1 71 ? -12.207 1.565 18.483 1.00 89.06 71 ASN A CA 1
ATOM 585 C C . ASN A 1 71 ? -10.864 2.139 18.000 1.00 89.06 71 ASN A C 1
ATOM 587 O O . ASN A 1 71 ? -10.861 3.108 17.243 1.00 89.06 71 ASN A O 1
ATOM 591 N N . LYS A 1 72 ? -9.730 1.590 18.440 1.00 93.25 72 LYS A N 1
ATOM 592 C CA . LYS A 1 72 ? -8.401 2.058 18.033 1.00 93.25 72 LYS A CA 1
ATOM 593 C C . LYS A 1 72 ? -7.402 0.918 17.898 1.00 93.25 72 LYS A C 1
ATOM 595 O O . LYS A 1 72 ? -7.525 -0.119 18.549 1.00 93.25 72 LYS A O 1
ATOM 600 N N . MET A 1 73 ? -6.358 1.154 17.114 1.00 96.38 73 MET A N 1
ATOM 601 C CA . MET A 1 73 ? -5.186 0.288 17.026 1.00 96.38 73 MET A CA 1
ATOM 602 C C . MET A 1 73 ? -3.940 1.046 17.489 1.00 96.38 73 MET A C 1
ATOM 604 O O . MET A 1 73 ? -3.695 2.179 17.076 1.00 96.38 73 MET A O 1
ATOM 608 N N . LEU A 1 74 ? -3.139 0.410 18.340 1.00 97.50 74 LEU A N 1
ATOM 609 C CA . LEU A 1 74 ? -1.763 0.814 18.610 1.00 97.50 74 LEU A CA 1
ATOM 610 C C . LEU A 1 74 ? -0.865 0.047 17.646 1.00 97.50 74 LEU A C 1
ATOM 612 O O . LEU A 1 74 ? -0.869 -1.182 17.664 1.00 97.50 74 LEU A O 1
ATOM 616 N N . PHE A 1 75 ? -0.132 0.760 16.800 1.00 97.19 75 PHE A N 1
ATOM 617 C CA . PHE A 1 75 ? 0.688 0.174 15.746 1.00 97.19 75 PHE A CA 1
ATOM 618 C C . PHE A 1 75 ? 2.125 0.684 15.840 1.00 97.19 75 PHE A C 1
ATOM 620 O O . PHE A 1 75 ? 2.348 1.892 15.901 1.00 97.19 75 PHE A O 1
ATOM 627 N N . THR A 1 76 ? 3.093 -0.230 15.827 1.00 96.06 76 THR A N 1
ATOM 628 C CA . THR A 1 76 ? 4.527 0.072 15.859 1.00 96.06 76 THR A CA 1
ATOM 629 C C . THR A 1 76 ? 5.204 -0.617 14.671 1.00 96.06 76 THR A C 1
ATOM 631 O O . THR A 1 76 ? 5.341 -1.844 14.682 1.00 96.06 76 THR A O 1
ATOM 634 N N . PRO A 1 77 ? 5.649 0.122 13.641 1.00 93.62 77 PRO A N 1
ATOM 635 C CA . PRO A 1 77 ? 6.483 -0.452 12.590 1.00 93.62 77 PRO A CA 1
ATOM 636 C C . PRO A 1 77 ? 7.884 -0.733 13.144 1.00 93.62 77 PRO A C 1
ATOM 638 O O . PRO A 1 77 ? 8.504 0.146 13.740 1.00 93.62 77 PRO A O 1
ATOM 641 N N . LEU A 1 78 ? 8.398 -1.944 12.942 1.00 91.88 78 LEU A N 1
ATOM 642 C CA . LEU A 1 78 ? 9.758 -2.330 13.341 1.00 91.88 78 LEU A CA 1
ATOM 643 C C . LEU A 1 78 ? 10.748 -2.287 12.173 1.00 91.88 78 LEU A C 1
ATOM 645 O O . LEU A 1 78 ? 11.954 -2.339 12.392 1.00 91.88 78 LEU A O 1
ATOM 649 N N . LEU A 1 79 ? 10.242 -2.163 10.946 1.00 87.75 79 LEU A N 1
ATOM 650 C CA . LEU A 1 79 ? 1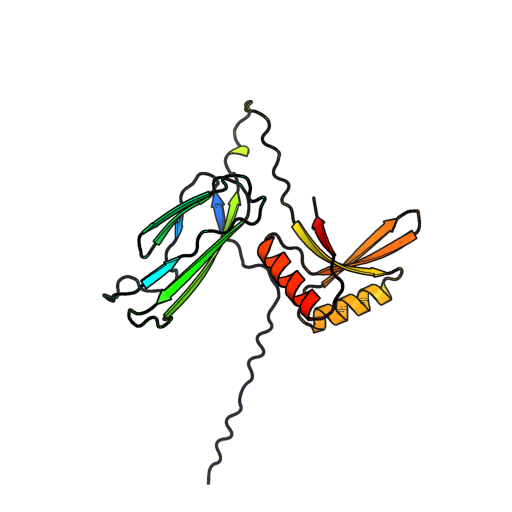1.034 -2.034 9.729 1.00 87.75 79 LEU A CA 1
ATOM 651 C C . LEU A 1 79 ? 10.556 -0.854 8.890 1.00 87.75 79 LEU A C 1
ATOM 653 O O . LEU A 1 79 ? 9.387 -0.462 8.944 1.00 87.75 79 LEU A O 1
ATOM 657 N N . GLU A 1 80 ? 11.472 -0.320 8.088 1.00 88.00 80 GLU A N 1
ATOM 658 C CA . GLU A 1 80 ? 11.130 0.625 7.032 1.00 88.00 80 GLU A CA 1
ATOM 659 C C . GLU A 1 80 ? 10.269 -0.044 5.961 1.00 88.00 80 GLU A C 1
ATOM 661 O O . GLU A 1 80 ? 10.432 -1.224 5.639 1.00 88.00 80 GLU A O 1
ATOM 666 N N . GLY A 1 81 ? 9.363 0.736 5.381 1.00 84.88 81 GLY A N 1
ATOM 667 C CA . GLY A 1 81 ? 8.515 0.295 4.283 1.00 84.88 81 GLY A CA 1
ATOM 668 C C . GLY A 1 81 ? 7.044 0.596 4.509 1.00 84.88 81 GLY A C 1
ATOM 669 O O . GLY A 1 81 ? 6.661 1.389 5.370 1.00 84.88 81 GLY A O 1
ATOM 670 N N . ASN A 1 82 ? 6.213 -0.015 3.674 1.00 89.38 82 ASN A N 1
ATOM 671 C CA . ASN A 1 82 ? 4.799 0.304 3.612 1.00 89.38 82 ASN A CA 1
ATOM 672 C C . ASN A 1 82 ? 3.953 -0.658 4.424 1.00 89.38 82 ASN A C 1
ATOM 674 O O . ASN A 1 82 ? 4.161 -1.875 4.378 1.00 89.38 82 ASN A O 1
ATOM 678 N N . PHE A 1 83 ? 2.966 -0.078 5.097 1.00 90.50 83 PHE A N 1
ATOM 679 C CA . PHE A 1 83 ? 1.985 -0.800 5.883 1.00 90.50 83 PHE A CA 1
ATOM 680 C C . PHE A 1 83 ? 0.583 -0.360 5.501 1.00 90.50 83 PHE A C 1
ATOM 682 O O . PHE A 1 83 ? 0.312 0.840 5.436 1.00 90.50 83 PHE A O 1
ATOM 689 N N . ASP A 1 84 ? -0.297 -1.330 5.292 1.00 90.62 84 ASP A N 1
ATOM 690 C CA . ASP A 1 84 ? -1.700 -1.092 4.973 1.00 90.62 84 ASP A CA 1
ATOM 691 C C . ASP A 1 84 ? -2.597 -1.788 6.003 1.00 90.62 84 ASP A C 1
ATOM 693 O O . ASP A 1 84 ? -2.362 -2.935 6.397 1.00 90.62 84 ASP A O 1
ATOM 697 N N . ILE A 1 85 ? -3.594 -1.053 6.497 1.00 93.31 85 ILE A N 1
ATOM 698 C CA . ILE A 1 85 ? -4.547 -1.491 7.523 1.00 93.31 85 ILE A CA 1
ATOM 699 C C . ILE A 1 85 ? -5.943 -1.065 7.072 1.00 93.31 85 ILE A C 1
ATOM 701 O O . ILE A 1 85 ? -6.139 0.089 6.698 1.00 93.31 85 ILE A O 1
ATOM 705 N N . SER A 1 86 ? -6.922 -1.962 7.145 1.00 91.75 86 SER A N 1
ATOM 706 C CA . SER A 1 86 ? -8.329 -1.634 6.912 1.00 91.75 86 SER A CA 1
ATOM 707 C C . SER A 1 86 ? -9.128 -1.722 8.205 1.00 91.75 86 SER A C 1
ATOM 709 O O . SER A 1 86 ? -8.937 -2.636 9.010 1.00 91.75 86 SER A O 1
ATOM 711 N N . LEU A 1 87 ? -10.064 -0.799 8.370 1.00 90.19 87 LEU A N 1
ATOM 712 C CA . LEU A 1 87 ? -11.092 -0.825 9.398 1.00 90.19 87 LEU A CA 1
ATOM 713 C C . LEU A 1 87 ? -12.458 -0.955 8.727 1.00 90.19 87 LEU A C 1
ATOM 715 O O . LEU A 1 87 ? -12.757 -0.192 7.812 1.00 90.19 87 LEU A O 1
ATOM 719 N N . THR A 1 88 ? -13.296 -1.848 9.246 1.00 91.06 88 THR A N 1
ATOM 720 C CA . THR A 1 88 ? -14.744 -1.850 9.002 1.00 91.06 88 THR A CA 1
ATOM 721 C C . THR A 1 88 ? -15.465 -1.651 10.329 1.00 91.06 88 THR A C 1
ATOM 723 O O . THR A 1 88 ? -15.126 -2.289 11.324 1.00 91.06 88 THR A O 1
ATOM 726 N N . VAL A 1 89 ? -16.434 -0.744 10.367 1.00 88.25 89 VAL A N 1
ATOM 727 C CA . VAL A 1 89 ? -17.325 -0.553 11.511 1.00 88.25 89 VAL A CA 1
ATOM 728 C C . VAL A 1 89 ? -18.694 -1.069 11.126 1.00 88.25 89 VAL A C 1
ATOM 730 O O . VAL A 1 89 ? -19.279 -0.603 10.148 1.00 88.25 89 VAL A O 1
ATOM 733 N N . GLU A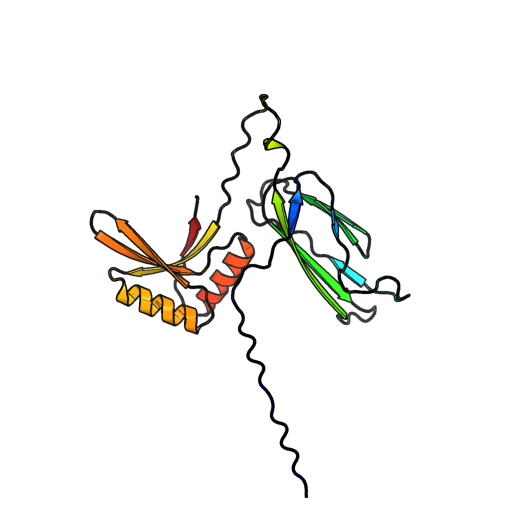 1 90 ? -19.215 -1.994 11.917 1.00 88.44 90 GLU A N 1
ATOM 734 C CA . GLU A 1 90 ? -20.513 -2.616 11.684 1.00 88.44 90 GLU A CA 1
ATOM 735 C C . GLU A 1 90 ? -21.462 -2.371 12.859 1.00 88.44 90 GLU A C 1
ATOM 737 O O . GLU A 1 90 ? -21.052 -2.219 14.015 1.00 88.44 90 GLU A O 1
ATOM 742 N N . SER A 1 91 ? -22.763 -2.359 12.570 1.00 85.19 91 SER A N 1
ATOM 743 C CA . SER A 1 91 ? -23.786 -2.489 13.612 1.00 85.19 91 SER A CA 1
ATOM 744 C C . SER A 1 91 ? -23.775 -3.897 14.228 1.00 85.19 91 SER A C 1
ATOM 746 O O . SER A 1 91 ? -23.254 -4.836 13.633 1.00 85.19 91 SER A O 1
ATOM 748 N N . LEU A 1 92 ? -24.436 -4.085 15.378 1.00 83.75 92 LEU A N 1
ATOM 749 C CA . LEU A 1 92 ? -24.647 -5.421 15.969 1.00 83.75 92 LEU A CA 1
ATOM 750 C C . LEU A 1 92 ? -25.357 -6.419 15.042 1.00 83.75 92 LEU A C 1
ATOM 752 O O . LEU A 1 92 ? -25.263 -7.623 15.255 1.00 83.75 92 LEU A O 1
ATOM 756 N N . ASN A 1 93 ? -26.068 -5.924 14.029 1.00 83.69 93 ASN A N 1
ATOM 757 C CA . ASN A 1 93 ? -26.741 -6.750 13.032 1.00 83.69 93 ASN A CA 1
ATOM 758 C C . ASN A 1 93 ? -25.837 -7.033 11.816 1.00 83.69 93 ASN A C 1
ATOM 760 O O . ASN A 1 93 ? -26.349 -7.386 10.756 1.00 83.69 93 ASN A O 1
ATOM 764 N N . ASN A 1 94 ? -24.518 -6.840 11.949 1.00 81.75 94 ASN A N 1
ATOM 765 C CA . ASN A 1 94 ? -23.502 -7.041 10.908 1.00 81.75 94 ASN A CA 1
ATOM 766 C C . ASN A 1 94 ? -23.784 -6.232 9.633 1.00 81.75 94 ASN A C 1
ATOM 768 O O . ASN A 1 94 ? -23.637 -6.713 8.514 1.00 81.75 94 ASN A O 1
ATOM 772 N N . THR A 1 95 ? -24.293 -5.012 9.804 1.00 82.06 95 THR A N 1
ATOM 773 C CA . THR A 1 95 ? -24.455 -4.063 8.694 1.00 82.06 95 THR A CA 1
ATOM 774 C C . THR A 1 95 ? -23.276 -3.110 8.690 1.00 82.06 95 THR A C 1
ATOM 776 O O . THR A 1 95 ? -23.107 -2.397 9.680 1.00 82.06 95 THR A O 1
ATOM 779 N N . ASP A 1 96 ? -22.517 -3.072 7.597 1.00 84.81 96 ASP A N 1
ATOM 780 C CA . ASP A 1 96 ? -21.418 -2.131 7.376 1.00 84.81 96 ASP A CA 1
ATOM 781 C C . ASP A 1 96 ? -21.915 -0.685 7.454 1.00 84.81 96 ASP A C 1
ATOM 783 O O . ASP A 1 96 ? -22.806 -0.264 6.714 1.00 84.81 96 ASP A O 1
ATOM 787 N N . LEU A 1 97 ? -21.329 0.083 8.367 1.00 84.88 97 LEU A N 1
ATOM 788 C CA . LEU A 1 97 ? -21.653 1.491 8.597 1.00 84.88 97 LEU A CA 1
ATOM 789 C C . LEU A 1 97 ? -20.545 2.417 8.102 1.00 84.88 97 LEU A C 1
ATOM 791 O O . LEU A 1 97 ? -20.815 3.552 7.712 1.00 84.88 97 LEU A O 1
ATOM 795 N N . TYR A 1 98 ? -19.296 1.955 8.162 1.00 85.69 98 TYR A N 1
ATOM 796 C CA . TYR A 1 98 ? -18.125 2.747 7.812 1.00 85.69 98 TYR A CA 1
ATOM 797 C C . TYR A 1 98 ? -16.945 1.847 7.457 1.00 85.69 98 TYR A C 1
ATOM 799 O O . TYR A 1 98 ? -16.745 0.808 8.081 1.00 85.69 98 TYR A O 1
ATOM 807 N N . GLN A 1 99 ? -16.141 2.275 6.489 1.00 86.81 99 GLN A N 1
ATOM 808 C CA . GLN A 1 99 ? -14.882 1.629 6.141 1.00 86.81 99 GLN A CA 1
ATOM 809 C C . GLN A 1 99 ? -13.798 2.688 5.959 1.00 86.81 99 GLN A C 1
ATOM 811 O O . GLN A 1 99 ? -14.051 3.758 5.403 1.00 86.81 99 GLN A O 1
ATOM 816 N N . GLU A 1 100 ? -12.585 2.386 6.411 1.00 87.00 100 GLU A N 1
ATOM 817 C CA . GLU A 1 100 ? -11.426 3.260 6.243 1.00 87.00 100 GLU A CA 1
ATOM 818 C C . GLU A 1 100 ? -10.169 2.443 5.964 1.00 87.00 100 GLU A C 1
ATOM 820 O O . GLU A 1 100 ? -9.939 1.393 6.567 1.00 87.00 100 GLU A O 1
ATOM 825 N N . PHE A 1 101 ? -9.347 2.951 5.049 1.00 87.62 101 PHE A N 1
ATOM 826 C CA . PHE A 1 101 ? -8.052 2.380 4.709 1.00 87.62 101 PHE A CA 1
ATOM 827 C C . PHE A 1 101 ? -6.947 3.322 5.173 1.00 87.62 101 PHE A C 1
ATOM 829 O O . PHE A 1 101 ? -6.910 4.495 4.800 1.00 87.62 101 PHE A O 1
ATOM 836 N N . PHE A 1 102 ? -6.030 2.789 5.973 1.00 90.88 102 PHE A N 1
ATOM 837 C CA . PHE A 1 102 ? -4.867 3.495 6.478 1.00 90.88 102 PHE A CA 1
ATOM 838 C C . PHE A 1 102 ? -3.617 2.972 5.779 1.00 90.88 102 PHE A C 1
ATOM 840 O O . PHE A 1 102 ? -3.209 1.830 5.994 1.00 90.88 102 PHE A O 1
ATOM 847 N N . SER A 1 103 ? -2.998 3.836 4.977 1.00 89.44 103 SER A N 1
ATOM 848 C CA . SER A 1 103 ? -1.748 3.547 4.279 1.00 89.44 103 SER A CA 1
ATOM 849 C C . SER A 1 103 ? -0.606 4.349 4.892 1.00 89.44 103 SER A C 1
ATOM 851 O O . SER A 1 103 ? -0.608 5.583 4.871 1.00 89.44 103 SER A O 1
ATOM 853 N N . PHE A 1 104 ? 0.394 3.653 5.424 1.00 91.94 104 PHE A N 1
ATOM 854 C CA . PHE A 1 104 ? 1.560 4.249 6.069 1.00 91.94 104 PHE A CA 1
ATOM 855 C C . PHE A 1 104 ? 2.852 3.933 5.323 1.00 91.94 104 PHE A C 1
ATOM 857 O O . PHE A 1 104 ? 2.978 2.883 4.692 1.00 91.94 104 PHE A O 1
ATOM 864 N N . GLN A 1 105 ? 3.818 4.841 5.450 1.00 91.25 105 GLN A N 1
ATOM 865 C CA . GLN A 1 105 ? 5.214 4.625 5.084 1.00 91.25 105 GLN A CA 1
ATOM 866 C C . GLN A 1 105 ? 6.079 4.843 6.330 1.00 91.25 105 GLN A C 1
ATOM 868 O O . GLN A 1 105 ? 6.179 5.961 6.836 1.00 91.25 105 GLN A O 1
ATOM 873 N N . ALA A 1 106 ? 6.681 3.775 6.848 1.00 91.69 106 ALA A N 1
ATOM 874 C CA . ALA A 1 106 ? 7.611 3.846 7.964 1.00 91.69 106 ALA A CA 1
ATOM 875 C C . ALA A 1 106 ? 9.017 4.187 7.467 1.00 91.69 106 ALA A C 1
ATOM 877 O O . ALA A 1 106 ? 9.533 3.533 6.560 1.00 91.69 106 ALA A O 1
ATOM 878 N N . ILE A 1 107 ? 9.620 5.208 8.075 1.00 88.19 107 ILE A N 1
ATOM 879 C CA . ILE A 1 107 ? 10.957 5.713 7.747 1.00 88.19 107 ILE A CA 1
ATOM 880 C C . ILE A 1 107 ? 11.771 5.789 9.039 1.00 88.19 107 ILE A C 1
ATOM 882 O O . ILE A 1 107 ? 11.269 6.278 10.059 1.00 88.19 107 ILE A O 1
ATOM 886 N N . ASP A 1 108 ? 13.021 5.335 9.015 1.00 86.19 108 ASP A N 1
ATOM 887 C CA . ASP A 1 108 ? 13.948 5.527 10.122 1.00 86.19 108 ASP A CA 1
ATOM 888 C C . ASP A 1 108 ? 14.501 6.962 10.084 1.00 86.19 108 ASP A C 1
ATOM 890 O O . ASP A 1 108 ? 15.284 7.357 9.216 1.00 86.19 108 ASP A O 1
ATOM 894 N N . LYS A 1 109 ? 14.041 7.797 11.022 1.00 75.31 109 LYS A N 1
ATOM 895 C CA . LYS A 1 109 ? 14.472 9.201 11.131 1.00 75.31 109 LYS A CA 1
ATOM 896 C C . LYS A 1 109 ? 15.723 9.361 12.006 1.00 75.31 109 LYS A C 1
ATOM 898 O O . LYS A 1 109 ? 16.303 10.449 12.007 1.00 75.31 109 LYS A O 1
ATOM 903 N N . ASP A 1 110 ? 16.178 8.304 12.684 1.00 63.16 110 ASP A N 1
ATOM 904 C CA . ASP A 1 110 ? 17.290 8.363 13.639 1.00 63.16 110 ASP A CA 1
ATOM 905 C C . ASP A 1 110 ? 18.673 8.155 12.976 1.00 63.16 110 ASP A C 1
ATOM 907 O O . ASP A 1 110 ? 19.700 8.503 13.568 1.00 63.16 110 ASP A O 1
ATOM 911 N N . ILE A 1 111 ? 18.733 7.725 11.705 1.00 51.28 111 ILE A N 1
ATOM 912 C CA . ILE A 1 111 ? 19.995 7.552 10.946 1.00 51.28 111 ILE A CA 1
ATOM 913 C C . ILE A 1 111 ? 20.708 8.888 10.648 1.00 51.28 111 ILE A C 1
ATOM 915 O O . ILE A 1 111 ? 21.923 8.913 10.453 1.00 51.28 111 ILE A O 1
ATOM 919 N N . LYS A 1 112 ? 20.019 10.038 10.678 1.00 48.81 112 LYS A N 1
ATOM 920 C CA . LYS A 1 112 ? 20.665 11.330 10.365 1.00 48.81 112 LYS A CA 1
ATOM 921 C C . LYS A 1 112 ? 21.606 11.872 11.458 1.00 48.81 112 LYS A C 1
ATOM 923 O O . LYS A 1 112 ? 22.280 12.856 11.182 1.00 48.81 112 LYS A O 1
ATOM 928 N N . ASN A 1 113 ? 21.697 11.264 12.653 1.00 46.12 113 ASN A N 1
ATOM 929 C CA . ASN A 1 113 ? 22.413 11.867 13.797 1.00 46.12 113 ASN A CA 1
ATOM 930 C C . ASN A 1 113 ? 23.334 10.952 14.640 1.00 46.12 113 ASN A C 1
ATOM 932 O O . ASN A 1 113 ? 23.735 11.363 15.729 1.00 46.12 113 ASN A O 1
ATOM 936 N N . LYS A 1 114 ? 23.748 9.759 14.187 1.00 38.50 114 LYS A N 1
ATOM 937 C CA . LYS A 1 114 ? 24.770 8.974 14.920 1.00 38.50 114 LYS A CA 1
ATOM 938 C C . LYS A 1 114 ? 25.831 8.344 14.017 1.00 38.50 114 LYS A C 1
ATOM 940 O O . LYS A 1 114 ? 25.630 7.297 13.417 1.00 38.50 114 LYS A O 1
ATOM 945 N N . ASN A 1 115 ? 27.020 8.947 14.039 1.00 45.16 115 ASN A N 1
ATOM 946 C CA . ASN A 1 115 ? 28.274 8.246 13.784 1.00 45.16 115 ASN A CA 1
ATOM 947 C C . ASN A 1 115 ? 28.540 7.276 14.949 1.00 45.16 115 ASN A C 1
ATOM 949 O O . ASN A 1 115 ? 29.098 7.703 15.957 1.00 45.16 115 ASN A O 1
ATOM 953 N N . SER A 1 116 ? 28.162 6.001 14.839 1.00 37.47 116 SER A N 1
ATOM 954 C CA . SER A 1 116 ? 28.890 4.894 15.485 1.00 37.47 116 SER A CA 1
ATOM 955 C C . SER A 1 116 ? 28.336 3.516 15.117 1.00 37.47 116 SER A C 1
ATOM 957 O O . SER A 1 116 ? 27.138 3.273 15.034 1.00 37.47 116 SER A O 1
ATOM 959 N N . SER A 1 117 ? 29.289 2.618 14.899 1.00 48.19 117 SER A N 1
ATOM 960 C CA . SER A 1 117 ? 29.207 1.192 14.604 1.00 48.19 117 SER A CA 1
ATOM 961 C C . SER A 1 117 ? 28.152 0.395 15.390 1.00 48.19 117 SER A C 1
ATOM 963 O O . SER A 1 117 ? 28.338 0.124 16.574 1.00 48.19 117 SER A O 1
ATOM 965 N N . LEU A 1 118 ? 27.141 -0.103 14.676 1.00 35.94 118 LEU A N 1
ATOM 966 C CA . LEU A 1 118 ? 26.458 -1.386 14.897 1.00 35.94 118 LEU A CA 1
ATOM 967 C C . LEU A 1 118 ? 26.321 -2.062 13.512 1.00 35.94 118 LEU A C 1
ATOM 969 O O . LEU A 1 118 ? 26.405 -1.358 12.500 1.00 35.94 118 LEU A O 1
ATOM 973 N N . PRO A 1 119 ? 26.240 -3.403 13.420 1.00 36.00 119 PRO A N 1
ATOM 974 C CA . PRO A 1 119 ? 26.575 -4.136 12.205 1.00 36.00 119 PRO A CA 1
ATOM 975 C C . PRO A 1 119 ? 25.640 -3.713 11.082 1.00 36.00 119 PRO A C 1
ATOM 977 O O . PRO A 1 119 ? 24.435 -3.883 11.214 1.00 36.00 119 PRO A O 1
ATOM 980 N N . LYS A 1 120 ? 26.236 -3.149 10.023 1.00 39.41 120 LYS A N 1
ATOM 981 C CA . LYS A 1 120 ? 25.655 -2.722 8.744 1.00 39.41 120 LYS A CA 1
ATOM 982 C C . LYS A 1 120 ? 24.345 -3.461 8.443 1.00 39.41 120 LYS A C 1
ATOM 984 O O . LYS A 1 120 ? 24.357 -4.477 7.747 1.00 39.41 120 LYS A O 1
ATOM 989 N N . SER A 1 121 ? 23.226 -2.975 8.987 1.00 45.75 121 SER A N 1
ATOM 990 C CA . SER A 1 121 ? 21.916 -3.437 8.565 1.00 45.75 121 SER A CA 1
ATOM 991 C C . SER A 1 121 ? 21.822 -3.003 7.113 1.00 45.75 121 SER A C 1
ATOM 993 O O . SER A 1 121 ? 22.105 -1.855 6.767 1.00 45.75 121 SER A O 1
ATOM 995 N N . LYS A 1 122 ? 21.602 -3.991 6.245 1.00 42.06 122 LYS A N 1
ATOM 996 C CA . LYS A 1 122 ? 21.404 -3.824 4.806 1.00 42.06 122 LYS A CA 1
ATOM 997 C C . LYS A 1 122 ? 20.562 -2.568 4.586 1.00 42.06 122 LYS A C 1
ATOM 999 O O . LYS A 1 122 ? 19.419 -2.531 5.024 1.00 42.06 122 LYS A O 1
ATOM 1004 N N . GLN A 1 123 ? 21.152 -1.564 3.946 1.00 38.19 123 GLN A N 1
ATOM 1005 C CA . GLN A 1 123 ? 20.443 -0.414 3.401 1.00 38.19 123 GLN A CA 1
ATOM 1006 C C . GLN A 1 123 ? 19.223 -0.974 2.654 1.00 38.19 123 GLN A C 1
ATOM 1008 O O . GLN A 1 123 ? 19.395 -1.780 1.736 1.00 38.19 123 GLN A O 1
ATOM 1013 N N . LEU A 1 124 ? 18.014 -0.715 3.163 1.00 48.22 124 LEU A N 1
ATOM 1014 C CA . LEU A 1 124 ? 16.809 -1.353 2.648 1.00 48.22 124 LEU A CA 1
ATOM 1015 C C . LEU A 1 124 ? 16.493 -0.698 1.305 1.00 48.22 124 LEU A C 1
ATOM 1017 O O . LEU A 1 124 ? 15.896 0.371 1.236 1.00 48.22 124 LEU A O 1
ATOM 1021 N N . GLU A 1 125 ? 16.967 -1.330 0.235 1.00 54.66 125 GLU A N 1
ATOM 1022 C CA . GLU A 1 125 ? 16.608 -1.010 -1.141 1.00 54.66 125 GLU A CA 1
ATOM 1023 C C . GLU A 1 125 ? 15.078 -0.954 -1.234 1.00 54.66 125 GLU A C 1
ATOM 1025 O O . GLU A 1 125 ? 14.417 -1.996 -1.130 1.00 54.66 125 GLU A O 1
ATOM 1030 N N . ILE A 1 126 ? 14.503 0.248 -1.384 1.00 58.75 126 ILE A N 1
ATOM 1031 C CA . ILE A 1 126 ? 13.056 0.423 -1.565 1.00 58.75 126 ILE A CA 1
ATOM 1032 C C . ILE A 1 126 ? 12.699 -0.283 -2.870 1.00 58.75 126 ILE A C 1
ATOM 1034 O O . ILE A 1 126 ? 12.850 0.261 -3.964 1.00 58.75 126 ILE A O 1
ATOM 1038 N N . THR A 1 127 ? 12.263 -1.531 -2.746 1.00 68.88 127 THR A N 1
ATOM 1039 C CA . THR A 1 127 ? 11.979 -2.383 -3.889 1.00 68.88 127 THR A CA 1
ATOM 1040 C C . THR A 1 127 ? 10.678 -1.905 -4.507 1.00 68.88 127 THR A C 1
ATOM 1042 O O . THR A 1 127 ? 9.625 -1.940 -3.872 1.00 68.88 127 THR A O 1
ATOM 1045 N N . ARG A 1 128 ? 10.759 -1.419 -5.743 1.00 81.19 128 ARG A N 1
ATOM 1046 C CA . ARG A 1 128 ? 9.588 -1.067 -6.541 1.00 81.19 128 ARG A CA 1
ATOM 1047 C C . ARG A 1 128 ? 9.179 -2.271 -7.374 1.00 81.19 128 ARG A C 1
ATOM 1049 O O . ARG A 1 128 ? 10.034 -2.992 -7.876 1.00 81.19 128 ARG A O 1
ATOM 1056 N N . TYR A 1 129 ? 7.889 -2.471 -7.560 1.00 84.69 129 TYR A N 1
ATOM 1057 C CA . TYR A 1 129 ? 7.312 -3.559 -8.329 1.00 84.69 129 TYR A CA 1
ATOM 1058 C C . TYR A 1 129 ? 6.651 -3.001 -9.584 1.00 84.69 129 TYR A C 1
ATOM 1060 O O . TYR A 1 129 ? 5.936 -2.005 -9.544 1.00 84.69 129 TYR A O 1
ATOM 1068 N N . THR A 1 130 ? 6.872 -3.649 -10.715 1.00 92.06 130 THR A N 1
ATOM 1069 C CA . THR A 1 130 ? 6.200 -3.320 -11.971 1.00 92.06 130 THR A CA 1
ATOM 1070 C C . THR A 1 130 ? 5.897 -4.600 -12.727 1.00 92.06 130 THR A C 1
ATOM 1072 O O . THR A 1 130 ? 6.645 -5.579 -12.637 1.00 92.06 130 THR A O 1
ATOM 1075 N N . ILE A 1 131 ? 4.810 -4.602 -13.487 1.00 92.81 131 ILE A N 1
ATOM 1076 C CA . ILE A 1 131 ? 4.420 -5.744 -14.303 1.00 92.81 131 ILE A CA 1
ATOM 1077 C C . ILE A 1 131 ? 4.814 -5.433 -15.740 1.00 92.81 131 ILE A C 1
ATOM 1079 O O . ILE A 1 131 ? 4.269 -4.521 -16.356 1.00 92.81 131 ILE A O 1
ATOM 1083 N N . GLN A 1 132 ? 5.772 -6.171 -16.290 1.00 93.50 132 GLN A N 1
ATOM 1084 C CA . GLN A 1 132 ? 6.074 -6.096 -17.714 1.00 93.50 132 GLN A CA 1
ATOM 1085 C C . GLN A 1 132 ? 5.033 -6.902 -18.493 1.00 93.50 132 GLN A C 1
ATOM 1087 O O . GLN A 1 132 ? 4.726 -8.029 -18.122 1.00 93.50 132 GLN A O 1
ATOM 1092 N N . ILE A 1 133 ? 4.519 -6.317 -19.573 1.00 92.69 133 ILE A N 1
ATOM 1093 C CA . ILE A 1 133 ? 3.475 -6.901 -20.432 1.00 92.69 133 ILE A CA 1
ATOM 1094 C C . ILE A 1 133 ? 4.032 -7.289 -21.799 1.00 92.69 133 ILE A C 1
ATOM 1096 O O . ILE A 1 133 ? 3.582 -8.240 -22.423 1.00 92.69 133 ILE A O 1
ATOM 1100 N N . ALA A 1 134 ? 5.024 -6.546 -22.290 1.00 91.31 134 ALA A N 1
ATOM 1101 C CA . ALA A 1 134 ? 5.639 -6.815 -23.582 1.00 91.31 134 ALA A CA 1
ATOM 1102 C C . ALA A 1 134 ? 7.073 -6.283 -23.639 1.00 91.31 134 ALA A C 1
ATOM 1104 O O . ALA A 1 134 ? 7.464 -5.406 -22.863 1.00 91.31 134 ALA A O 1
ATOM 1105 N N . SER A 1 135 ? 7.845 -6.794 -24.594 1.00 92.31 135 SER A N 1
ATOM 1106 C CA . SER A 1 135 ? 9.141 -6.250 -24.996 1.00 92.31 135 SER A CA 1
ATOM 1107 C C . SER A 1 135 ? 9.243 -6.324 -26.513 1.00 92.31 135 SER A C 1
ATOM 1109 O O . SER A 1 135 ? 9.397 -7.408 -27.069 1.00 92.31 135 SER A O 1
ATOM 1111 N N . VAL A 1 136 ? 9.138 -5.176 -27.175 1.00 89.31 136 VAL A N 1
ATOM 1112 C CA . VAL A 1 136 ? 8.972 -5.076 -28.632 1.00 89.31 136 VAL A CA 1
ATOM 1113 C C . VAL A 1 136 ? 10.124 -4.300 -29.277 1.00 89.31 136 VAL A C 1
ATOM 1115 O O . VAL A 1 136 ? 10.760 -3.487 -28.607 1.00 89.31 136 VAL A O 1
ATOM 1118 N N . PRO A 1 137 ? 10.461 -4.536 -30.554 1.00 89.81 137 PRO A N 1
ATOM 1119 C CA . PRO A 1 137 ? 11.633 -3.917 -31.180 1.00 89.81 137 PRO A CA 1
ATOM 1120 C C . PRO A 1 137 ? 11.453 -2.425 -31.501 1.00 89.81 137 PRO A C 1
ATOM 1122 O O . PRO A 1 137 ? 12.444 -1.713 -31.649 1.00 89.81 137 PRO A O 1
ATOM 1125 N N . THR A 1 138 ? 10.216 -1.926 -31.607 1.00 91.44 138 THR A N 1
ATOM 1126 C CA . THR A 1 138 ? 9.940 -0.543 -32.031 1.00 91.44 138 THR A CA 1
ATOM 1127 C C . THR A 1 138 ? 9.174 0.256 -30.978 1.00 91.44 138 THR A C 1
ATOM 1129 O O . THR A 1 138 ? 8.379 -0.285 -30.210 1.00 91.44 138 THR A O 1
ATOM 1132 N N . ILE A 1 139 ? 9.408 1.571 -30.943 1.00 92.31 139 ILE A N 1
ATOM 1133 C CA . ILE A 1 139 ? 8.697 2.482 -30.036 1.00 92.31 139 ILE A CA 1
ATOM 1134 C C . ILE A 1 139 ? 7.215 2.615 -30.399 1.00 92.31 139 ILE A C 1
ATOM 1136 O O . ILE A 1 139 ? 6.386 2.783 -29.507 1.00 92.31 139 ILE A O 1
ATOM 1140 N N . ASP A 1 140 ? 6.867 2.537 -31.683 1.00 93.19 140 ASP A N 1
ATOM 1141 C CA . ASP A 1 140 ? 5.485 2.712 -32.135 1.00 93.19 140 ASP A CA 1
ATOM 1142 C C . ASP A 1 140 ? 4.608 1.548 -31.669 1.00 93.19 140 ASP A C 1
ATOM 1144 O O . ASP A 1 140 ? 3.560 1.773 -31.065 1.00 93.19 140 ASP A O 1
ATOM 1148 N N . GLU A 1 141 ? 5.099 0.315 -31.805 1.00 92.44 141 GLU A N 1
ATOM 1149 C CA . GLU A 1 141 ? 4.438 -0.873 -31.261 1.00 92.44 141 GLU A CA 1
ATOM 1150 C C . GLU A 1 141 ? 4.291 -0.779 -29.733 1.00 92.44 141 GLU A C 1
ATOM 1152 O O . GLU A 1 141 ? 3.213 -1.015 -29.182 1.00 92.44 141 GLU A O 1
ATOM 1157 N N . ALA A 1 142 ? 5.339 -0.332 -29.030 1.00 92.69 142 ALA A N 1
ATOM 1158 C CA . ALA A 1 142 ? 5.291 -0.152 -27.580 1.00 92.69 142 ALA A CA 1
ATOM 1159 C C . ALA A 1 142 ? 4.242 0.894 -27.161 1.00 92.69 142 ALA A C 1
ATOM 1161 O O . ALA A 1 142 ? 3.530 0.703 -26.171 1.00 92.69 142 ALA A O 1
ATOM 1162 N N . LYS A 1 143 ? 4.105 1.984 -27.927 1.00 93.25 143 LYS A N 1
ATOM 1163 C CA . LYS A 1 143 ? 3.092 3.023 -27.703 1.00 93.25 143 LYS A CA 1
ATOM 1164 C C . LYS A 1 143 ? 1.677 2.532 -27.983 1.00 93.25 143 LYS A C 1
ATOM 1166 O O . LYS A 1 143 ? 0.757 2.939 -27.274 1.00 93.25 143 LYS A O 1
ATOM 1171 N N . GLU A 1 144 ? 1.475 1.656 -28.963 1.00 94.31 144 GLU A N 1
ATOM 1172 C CA . GLU A 1 144 ? 0.168 1.033 -29.187 1.00 94.31 144 GLU A CA 1
ATOM 1173 C C . GLU A 1 144 ? -0.252 0.163 -28.001 1.00 94.31 144 GLU A C 1
ATOM 1175 O O . GLU A 1 144 ? -1.376 0.295 -27.508 1.00 94.31 144 GLU A O 1
ATOM 1180 N N . TYR A 1 145 ? 0.657 -0.673 -27.491 1.00 91.44 145 TYR A N 1
ATOM 1181 C CA . TYR A 1 145 ? 0.426 -1.450 -26.271 1.00 91.44 145 TYR A CA 1
ATOM 1182 C C . TYR A 1 145 ? 0.146 -0.547 -25.066 1.00 91.44 145 TYR A C 1
ATOM 1184 O O . TYR A 1 145 ? -0.839 -0.756 -24.355 1.00 91.44 145 TYR A O 1
ATOM 1192 N N . GLN A 1 146 ? 0.956 0.497 -24.869 1.00 91.25 146 GLN A N 1
ATOM 1193 C CA . GLN A 1 146 ? 0.749 1.478 -23.806 1.00 91.25 146 GLN A CA 1
ATOM 1194 C C . GLN A 1 146 ? -0.642 2.116 -23.901 1.00 91.25 146 GLN A C 1
ATOM 1196 O O . GLN A 1 146 ? -1.341 2.227 -22.896 1.00 91.25 146 GLN A O 1
ATOM 1201 N N . LYS A 1 147 ? -1.063 2.526 -25.102 1.00 93.38 147 LYS A N 1
ATOM 1202 C CA . LYS A 1 147 ? -2.373 3.140 -25.331 1.00 93.38 147 LYS A CA 1
ATOM 1203 C C . LYS A 1 147 ? -3.510 2.166 -25.026 1.00 93.38 147 LYS A C 1
ATOM 1205 O O . LYS A 1 147 ? -4.464 2.563 -24.367 1.00 93.38 147 LYS A O 1
ATOM 1210 N N . LYS A 1 148 ? -3.407 0.904 -25.457 1.00 92.94 148 LYS A N 1
ATOM 1211 C CA . LYS A 1 148 ? -4.399 -0.141 -25.142 1.00 92.94 148 LYS A CA 1
ATOM 1212 C C . LYS A 1 148 ? -4.545 -0.325 -23.629 1.00 92.94 148 LYS A C 1
ATOM 1214 O O . LYS A 1 148 ? -5.660 -0.285 -23.121 1.00 92.94 148 LYS A O 1
ATOM 1219 N N . LEU A 1 149 ? -3.430 -0.441 -22.908 1.00 90.62 149 LEU A N 1
ATOM 1220 C CA . LEU A 1 149 ? -3.428 -0.582 -21.449 1.00 90.62 149 LEU A CA 1
ATOM 1221 C C . LEU A 1 149 ? -3.999 0.662 -20.748 1.00 90.62 149 LEU A C 1
ATOM 1223 O O . LEU A 1 149 ? -4.831 0.530 -19.856 1.00 90.62 149 LEU A O 1
ATOM 1227 N N . LYS A 1 150 ? -3.641 1.871 -21.198 1.00 89.00 150 LYS A N 1
ATOM 1228 C CA . LYS A 1 150 ? -4.209 3.122 -20.666 1.00 89.00 150 LYS A CA 1
ATOM 1229 C C . LYS A 1 150 ? -5.709 3.243 -20.904 1.00 89.00 150 LYS A C 1
ATOM 1231 O O . LYS A 1 150 ? -6.430 3.665 -20.007 1.00 89.00 150 LYS A O 1
ATOM 1236 N N . ASN A 1 151 ? -6.188 2.845 -22.081 1.00 87.31 151 ASN A N 1
ATOM 1237 C CA . ASN A 1 151 ? -7.619 2.820 -22.384 1.00 87.31 151 ASN A CA 1
ATOM 1238 C C . ASN A 1 151 ? -8.381 1.830 -21.489 1.00 87.31 151 ASN A C 1
ATOM 1240 O O . ASN A 1 151 ? -9.544 2.068 -21.184 1.00 87.31 151 ASN A O 1
ATOM 1244 N N . ASN A 1 152 ? -7.712 0.768 -21.034 1.00 84.06 152 ASN A N 1
ATOM 1245 C CA . ASN A 1 152 ? -8.233 -0.187 -20.055 1.00 84.06 152 ASN A CA 1
ATOM 1246 C C . ASN A 1 152 ? -8.037 0.267 -18.592 1.00 84.06 152 ASN A C 1
ATOM 1248 O O . ASN A 1 152 ? -8.306 -0.498 -17.673 1.00 84.06 152 ASN A O 1
ATOM 1252 N N . GLY A 1 153 ? -7.576 1.501 -18.359 1.00 86.00 153 GLY A N 1
ATOM 1253 C CA . GLY A 1 153 ? -7.445 2.089 -17.024 1.00 86.00 153 GLY A CA 1
ATOM 1254 C C . GLY A 1 153 ? -6.121 1.805 -16.311 1.00 86.00 153 GLY A C 1
ATOM 1255 O O . GLY A 1 153 ? -5.966 2.185 -15.152 1.00 86.00 153 GLY A O 1
ATOM 1256 N N . PHE A 1 154 ? -5.145 1.173 -16.963 1.00 87.31 154 PHE A N 1
ATOM 1257 C CA . PHE A 1 154 ? -3.839 0.903 -16.357 1.00 87.31 154 PHE A CA 1
ATOM 1258 C C . PHE A 1 154 ? -2.865 2.065 -16.534 1.00 87.31 154 PHE A C 1
ATOM 1260 O O . PHE A 1 154 ? -2.762 2.661 -17.609 1.00 87.31 154 PHE A O 1
ATOM 1267 N N . ASP A 1 155 ? -2.067 2.329 -15.499 1.00 88.50 155 ASP A N 1
ATOM 1268 C CA . ASP A 1 155 ? -0.932 3.243 -15.603 1.00 88.50 155 ASP A CA 1
ATOM 1269 C C . ASP A 1 155 ? 0.241 2.560 -16.323 1.00 88.50 155 ASP A C 1
ATOM 1271 O O . ASP A 1 155 ? 1.118 1.953 -15.707 1.00 88.50 155 ASP A O 1
ATOM 1275 N N . ALA A 1 156 ? 0.207 2.586 -17.657 1.00 92.44 156 ALA A N 1
ATOM 1276 C CA . ALA A 1 156 ? 1.221 1.961 -18.495 1.00 92.44 156 ALA A CA 1
ATOM 1277 C C . ALA A 1 156 ? 2.287 2.952 -18.982 1.00 92.44 156 ALA A C 1
ATOM 1279 O O . ALA A 1 156 ? 1.991 4.072 -19.419 1.00 92.44 156 ALA A O 1
ATOM 1280 N N . TYR A 1 157 ? 3.538 2.504 -19.025 1.00 91.25 157 TYR A N 1
ATOM 1281 C CA . TYR A 1 157 ? 4.666 3.254 -19.568 1.00 91.25 157 TYR A CA 1
ATOM 1282 C C . TYR A 1 157 ? 5.594 2.365 -20.396 1.00 91.25 157 TYR A C 1
ATOM 1284 O O . TYR A 1 157 ? 5.525 1.136 -20.356 1.00 91.25 157 TYR A O 1
ATOM 1292 N N . THR A 1 158 ? 6.445 3.014 -21.188 1.00 91.75 158 THR A N 1
ATOM 1293 C CA . THR A 1 158 ? 7.434 2.353 -22.038 1.00 91.75 158 THR A CA 1
ATOM 1294 C C . THR A 1 158 ? 8.838 2.694 -21.573 1.00 91.75 158 THR A C 1
ATOM 1296 O O . THR A 1 158 ? 9.109 3.844 -21.233 1.00 91.75 158 THR A O 1
ATOM 1299 N N . GLU A 1 159 ? 9.746 1.731 -21.627 1.00 90.44 159 GLU A N 1
ATOM 1300 C CA . GLU A 1 159 ? 11.140 1.907 -21.227 1.00 90.44 159 GLU A CA 1
ATOM 1301 C C . GLU A 1 159 ? 12.059 1.233 -22.247 1.00 90.44 159 GLU A C 1
ATOM 1303 O O . GLU A 1 159 ? 11.860 0.063 -22.584 1.00 90.44 159 GLU A O 1
ATOM 1308 N N . SER A 1 160 ? 13.059 1.953 -22.756 1.00 89.06 160 SER A N 1
ATOM 1309 C CA . SER A 1 160 ? 14.031 1.370 -23.679 1.00 89.06 160 SER A CA 1
ATOM 1310 C C . SER A 1 160 ? 15.007 0.452 -22.941 1.00 89.06 160 SER A C 1
ATOM 1312 O O . SER A 1 160 ? 15.412 0.704 -21.808 1.00 89.06 160 SER A O 1
ATOM 1314 N N . LEU A 1 161 ? 15.394 -0.632 -23.601 1.00 85.62 161 LEU A N 1
ATOM 1315 C CA . LEU A 1 161 ? 16.402 -1.576 -23.144 1.00 85.62 161 LEU A CA 1
ATOM 1316 C C . LEU A 1 161 ? 17.299 -1.931 -24.325 1.00 85.62 161 LEU A C 1
ATOM 1318 O O . LEU A 1 161 ? 16.831 -2.488 -25.314 1.00 85.62 161 LEU A O 1
ATOM 1322 N N . THR A 1 162 ? 18.592 -1.650 -24.213 1.00 86.81 162 THR A N 1
ATOM 1323 C CA . THR A 1 162 ? 19.573 -2.079 -25.212 1.00 86.81 162 THR A CA 1
ATOM 1324 C C . THR A 1 162 ? 20.245 -3.355 -24.730 1.00 86.81 162 THR A C 1
ATOM 1326 O O . THR A 1 162 ? 20.910 -3.355 -23.698 1.00 86.81 162 THR A O 1
ATOM 1329 N N . LEU A 1 163 ? 20.085 -4.441 -25.484 1.00 80.00 163 LEU A N 1
ATOM 1330 C CA . LEU A 1 163 ? 20.705 -5.734 -25.216 1.00 80.00 163 LEU A CA 1
ATOM 1331 C C . LEU A 1 163 ? 21.456 -6.191 -26.468 1.00 80.00 163 LEU A C 1
ATOM 1333 O O . LEU A 1 163 ? 20.870 -6.261 -27.546 1.00 80.00 163 LEU A O 1
ATOM 1337 N N . ASN A 1 164 ? 22.745 -6.514 -26.341 1.00 83.75 164 ASN A N 1
ATOM 1338 C CA . ASN A 1 164 ? 23.579 -7.014 -27.444 1.00 83.75 164 ASN A CA 1
ATOM 1339 C C . ASN A 1 164 ? 23.489 -6.142 -28.717 1.00 83.75 164 ASN A C 1
ATOM 1341 O O . ASN A 1 164 ? 23.260 -6.649 -29.815 1.00 83.75 164 ASN A O 1
ATOM 1345 N N . ASN A 1 165 ? 23.610 -4.820 -28.554 1.00 87.19 165 ASN A N 1
ATOM 1346 C CA . ASN A 1 165 ? 23.490 -3.807 -29.615 1.00 87.19 165 ASN A CA 1
ATOM 1347 C C . ASN A 1 165 ? 22.131 -3.775 -30.344 1.00 87.19 165 ASN A C 1
ATOM 1349 O O . ASN A 1 165 ? 22.006 -3.128 -31.382 1.00 87.19 165 ASN A O 1
ATOM 1353 N N . LYS A 1 166 ? 21.099 -4.431 -29.802 1.00 84.00 166 LYS A N 1
ATOM 1354 C CA . LYS A 1 166 ? 19.715 -4.334 -30.271 1.00 84.00 166 LYS A CA 1
ATOM 1355 C C . LYS A 1 166 ? 18.877 -3.597 -29.237 1.00 84.00 166 LYS A C 1
ATOM 1357 O O . LYS A 1 166 ? 18.936 -3.902 -28.047 1.00 84.00 166 LYS A O 1
ATOM 1362 N N . GLN A 1 167 ? 18.113 -2.617 -29.698 1.00 89.38 167 GLN A N 1
ATOM 1363 C CA . GLN A 1 167 ? 17.196 -1.865 -28.855 1.00 89.38 167 GLN A CA 1
ATOM 1364 C C . GLN A 1 167 ? 15.832 -2.552 -28.822 1.00 89.38 167 GLN A C 1
ATOM 1366 O O . GLN A 1 167 ? 15.289 -2.936 -29.855 1.00 89.38 167 GLN A O 1
ATOM 1371 N N . PHE A 1 168 ? 15.287 -2.666 -27.621 1.00 86.50 168 PHE A N 1
ATOM 1372 C CA . PHE A 1 168 ? 13.939 -3.120 -27.337 1.00 86.50 168 PHE A CA 1
ATOM 1373 C C . PHE A 1 168 ? 13.218 -2.061 -26.509 1.00 86.50 168 PHE A C 1
ATOM 1375 O O . PHE A 1 168 ? 13.836 -1.231 -25.841 1.00 86.50 168 PHE A O 1
ATOM 1382 N N . TRP A 1 169 ? 11.898 -2.109 -26.537 1.00 90.31 169 TRP A N 1
ATOM 1383 C CA . TRP A 1 169 ? 11.007 -1.252 -25.781 1.00 90.31 169 TRP A CA 1
ATOM 1384 C C . TRP A 1 169 ? 10.113 -2.129 -24.923 1.00 90.31 169 TRP A C 1
ATOM 1386 O O . TRP A 1 169 ? 9.255 -2.858 -25.418 1.00 90.31 169 TRP A O 1
ATOM 1396 N N . ARG A 1 170 ? 10.344 -2.073 -23.614 1.00 93.62 170 ARG A N 1
ATOM 1397 C CA . ARG A 1 170 ? 9.526 -2.761 -22.622 1.00 93.62 170 ARG A CA 1
ATOM 1398 C C . ARG A 1 170 ? 8.268 -1.953 -22.378 1.00 93.62 170 ARG A C 1
ATOM 1400 O O . ARG A 1 170 ? 8.353 -0.743 -22.181 1.00 93.62 170 ARG A O 1
ATOM 1407 N N . VAL A 1 171 ? 7.127 -2.623 -22.337 1.00 93.25 171 VAL A N 1
ATOM 1408 C CA . VAL A 1 171 ? 5.857 -2.044 -21.900 1.00 93.25 171 VAL A CA 1
ATOM 1409 C C . VAL A 1 171 ? 5.571 -2.566 -20.505 1.00 93.25 171 VAL A C 1
ATOM 1411 O O . VAL A 1 171 ? 5.557 -3.779 -20.285 1.00 93.25 171 VAL A O 1
ATOM 1414 N N . ARG A 1 172 ? 5.388 -1.649 -19.561 1.00 93.94 172 ARG A N 1
ATOM 1415 C CA . ARG A 1 172 ? 5.253 -1.930 -18.133 1.00 93.94 172 ARG A CA 1
ATOM 1416 C C . ARG A 1 172 ? 4.013 -1.256 -17.567 1.00 93.94 172 ARG A C 1
ATOM 1418 O O . ARG A 1 172 ? 3.599 -0.212 -18.067 1.00 93.94 172 ARG A O 1
ATOM 1425 N N . VAL A 1 173 ? 3.433 -1.861 -16.538 1.00 92.56 173 VAL A N 1
ATOM 1426 C CA . VAL A 1 173 ? 2.269 -1.358 -15.807 1.00 92.56 173 VAL A CA 1
ATOM 1427 C C . VAL A 1 173 ? 2.660 -1.090 -14.361 1.00 92.56 173 VAL A C 1
ATOM 1429 O O . VAL A 1 173 ? 3.102 -1.990 -13.644 1.00 92.56 173 VAL A O 1
ATOM 1432 N N . GLY A 1 174 ? 2.452 0.164 -13.962 1.00 87.31 174 GLY A N 1
ATOM 1433 C CA . GLY A 1 174 ? 2.624 0.681 -12.613 1.00 87.31 174 GLY A CA 1
ATOM 1434 C C . GLY A 1 174 ? 4.064 0.710 -12.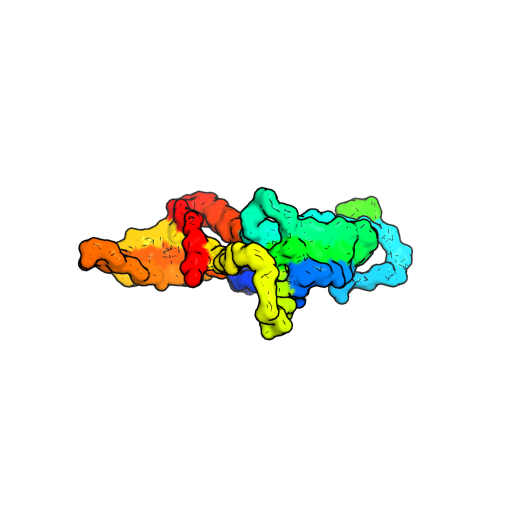106 1.00 87.31 174 GLY A C 1
ATOM 1435 O O . GLY A 1 174 ? 4.984 0.128 -12.676 1.00 87.31 174 GLY A O 1
ATOM 1436 N N . ASN A 1 175 ? 4.251 1.419 -11.001 1.00 86.12 175 ASN A N 1
ATOM 1437 C CA . ASN A 1 175 ? 5.513 1.538 -10.277 1.00 86.12 175 ASN A CA 1
ATOM 1438 C C . ASN A 1 175 ? 5.214 1.423 -8.780 1.00 86.12 175 ASN A C 1
ATOM 1440 O O . ASN A 1 175 ? 5.242 2.404 -8.033 1.00 86.12 175 ASN A O 1
ATOM 1444 N N . PHE A 1 176 ? 4.819 0.219 -8.388 1.00 82.12 176 PHE A N 1
ATOM 1445 C CA . PHE A 1 176 ? 4.204 -0.049 -7.107 1.00 82.12 176 PHE A CA 1
ATOM 1446 C C . PHE A 1 176 ? 5.245 -0.153 -6.001 1.00 82.12 176 PHE A C 1
ATOM 1448 O O . PHE A 1 176 ? 6.272 -0.804 -6.138 1.00 82.12 176 PHE A O 1
ATOM 1455 N N . THR A 1 177 ? 4.966 0.453 -4.864 1.00 76.75 177 THR A N 1
ATOM 1456 C CA . THR A 1 177 ? 5.699 0.214 -3.617 1.00 76.75 177 THR A CA 1
ATOM 1457 C C . THR A 1 177 ? 5.071 -0.907 -2.790 1.00 76.75 177 THR A C 1
ATOM 1459 O O . THR A 1 177 ? 5.675 -1.392 -1.837 1.00 76.75 177 THR A O 1
ATOM 1462 N N . ASP A 1 178 ? 3.855 -1.313 -3.155 1.00 75.50 178 ASP A N 1
ATOM 1463 C CA . ASP A 1 178 ? 3.082 -2.369 -2.514 1.00 75.50 178 ASP A CA 1
ATOM 1464 C C . ASP A 1 178 ? 3.089 -3.644 -3.362 1.00 75.50 178 ASP A C 1
ATOM 1466 O O . ASP A 1 178 ? 2.588 -3.667 -4.490 1.00 75.50 178 ASP A O 1
ATOM 1470 N N . TYR A 1 179 ? 3.663 -4.710 -2.803 1.00 78.50 179 TYR A N 1
ATOM 1471 C CA . TYR A 1 179 ? 3.734 -6.019 -3.443 1.00 78.50 179 TYR A CA 1
ATOM 1472 C C . TYR A 1 179 ? 2.350 -6.635 -3.676 1.00 78.50 179 TYR A C 1
ATOM 1474 O O . TYR A 1 179 ? 2.110 -7.207 -4.739 1.00 78.50 179 TYR A O 1
ATOM 1482 N N . ILE A 1 180 ? 1.446 -6.543 -2.696 1.00 74.62 180 ILE A N 1
ATOM 1483 C CA . ILE A 1 180 ? 0.118 -7.163 -2.770 1.00 74.62 180 ILE A CA 1
ATOM 1484 C C . ILE A 1 180 ? -0.713 -6.435 -3.816 1.00 74.62 180 ILE A C 1
ATOM 1486 O O . ILE A 1 180 ? -1.241 -7.084 -4.712 1.00 74.62 180 ILE A O 1
ATOM 1490 N N . LYS A 1 181 ? -0.707 -5.096 -3.804 1.00 78.12 181 LYS A N 1
ATOM 1491 C CA . LYS A 1 181 ? -1.370 -4.310 -4.852 1.00 78.12 181 LYS A CA 1
ATOM 1492 C C . LYS A 1 181 ? -0.829 -4.649 -6.239 1.00 78.12 181 LYS A C 1
ATOM 1494 O O . LYS A 1 181 ? -1.603 -4.852 -7.170 1.00 78.12 181 LYS A O 1
ATOM 1499 N N . ALA A 1 182 ? 0.492 -4.739 -6.391 1.00 84.81 182 ALA A N 1
ATOM 1500 C CA . ALA A 1 182 ? 1.091 -5.127 -7.663 1.00 84.81 182 ALA A CA 1
ATOM 1501 C C . ALA A 1 182 ? 0.643 -6.535 -8.098 1.00 84.81 182 ALA A C 1
ATOM 1503 O O . ALA A 1 182 ? 0.408 -6.761 -9.284 1.00 84.81 182 ALA A O 1
ATOM 1504 N N . LYS A 1 183 ? 0.500 -7.478 -7.158 1.00 84.69 183 LYS A N 1
ATOM 1505 C CA . LYS A 1 183 ? 0.011 -8.836 -7.435 1.00 84.69 183 LYS A CA 1
ATOM 1506 C C . LYS A 1 183 ? -1.471 -8.889 -7.782 1.00 84.69 183 LYS A C 1
ATOM 1508 O O . LYS A 1 183 ? -1.841 -9.650 -8.672 1.00 84.69 183 LYS A O 1
ATOM 1513 N N . ASP A 1 184 ? -2.295 -8.061 -7.155 1.00 82.62 184 ASP A N 1
ATOM 1514 C CA . ASP A 1 184 ? -3.711 -7.940 -7.504 1.00 82.62 184 ASP A CA 1
ATOM 1515 C C . ASP A 1 184 ? -3.876 -7.374 -8.920 1.00 82.62 184 ASP A C 1
ATOM 1517 O O . ASP A 1 184 ? -4.662 -7.895 -9.713 1.00 82.62 184 ASP A O 1
ATOM 1521 N N . ILE A 1 185 ? -3.070 -6.367 -9.281 1.00 86.50 185 ILE A N 1
ATOM 1522 C CA . ILE A 1 185 ? -3.028 -5.825 -10.645 1.00 86.50 185 ILE A CA 1
ATOM 1523 C C . ILE A 1 185 ? -2.510 -6.866 -11.645 1.00 86.50 185 ILE A C 1
ATOM 1525 O O . ILE A 1 185 ? -3.082 -6.995 -12.725 1.00 86.50 185 ILE A O 1
ATOM 1529 N N . GLU A 1 186 ? -1.469 -7.634 -11.304 1.00 91.19 186 GLU A N 1
ATOM 1530 C CA . GLU A 1 186 ? -0.980 -8.730 -12.151 1.00 91.19 186 GLU A CA 1
ATOM 1531 C C . GLU A 1 186 ? -2.077 -9.767 -12.417 1.00 91.19 186 GLU A C 1
ATOM 1533 O O . GLU A 1 186 ? -2.300 -10.138 -13.566 1.00 91.19 186 GLU A O 1
ATOM 1538 N N . LYS A 1 187 ? -2.795 -10.200 -11.376 1.00 88.06 187 LYS A N 1
ATOM 1539 C CA . LYS A 1 187 ? -3.892 -11.160 -11.518 1.00 88.06 187 LYS A CA 1
ATOM 1540 C C . LYS A 1 187 ? -4.987 -10.626 -12.438 1.00 88.06 187 LYS A C 1
ATOM 1542 O O . LYS A 1 187 ? -5.437 -11.343 -13.323 1.00 88.06 187 LYS A O 1
ATOM 1547 N N . LEU A 1 188 ? -5.363 -9.360 -12.274 1.00 90.25 188 LEU A N 1
ATOM 1548 C CA . LEU A 1 188 ? -6.366 -8.729 -13.124 1.00 90.25 188 LEU A CA 1
ATOM 1549 C C . LEU A 1 188 ? -5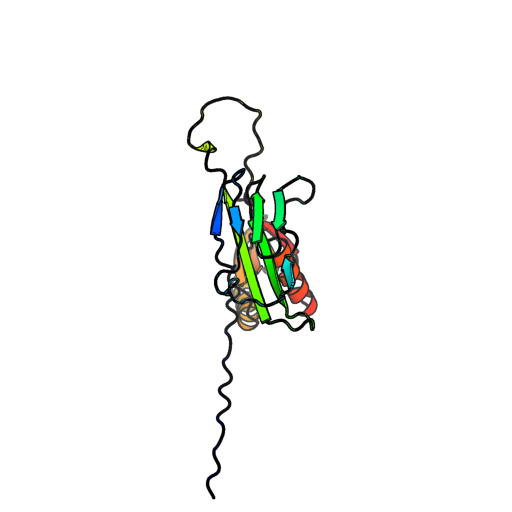.904 -8.652 -14.592 1.00 90.25 188 LEU A C 1
ATOM 1551 O O . LEU A 1 188 ? -6.704 -8.866 -15.499 1.00 90.25 188 LEU A O 1
ATOM 1555 N N . LEU A 1 189 ? -4.616 -8.404 -14.846 1.00 91.31 189 LEU A N 1
ATOM 1556 C CA . LEU A 1 189 ? -4.044 -8.442 -16.197 1.00 91.31 189 LEU A CA 1
ATOM 1557 C C . LEU A 1 189 ? -4.061 -9.859 -16.798 1.00 91.31 189 LEU A C 1
ATOM 1559 O O . LEU A 1 189 ? -4.396 -10.010 -17.972 1.00 91.31 189 LEU A O 1
ATOM 1563 N N . ILE A 1 190 ? -3.763 -10.889 -16.001 1.00 90.25 190 ILE A N 1
ATOM 1564 C CA . ILE A 1 190 ? -3.861 -12.299 -16.416 1.00 90.25 190 ILE A CA 1
ATOM 1565 C C . ILE A 1 190 ? -5.313 -12.666 -16.751 1.00 90.25 190 ILE A C 1
ATOM 1567 O O . ILE A 1 190 ? -5.560 -13.276 -17.788 1.00 90.25 190 ILE A O 1
ATOM 1571 N N . ASP A 1 191 ? -6.279 -12.249 -15.927 1.00 90.44 191 ASP A N 1
ATOM 1572 C CA . ASP A 1 191 ? -7.712 -12.481 -16.163 1.00 90.44 191 ASP A CA 1
ATOM 1573 C C . ASP A 1 191 ? -8.202 -11.774 -17.446 1.00 90.44 191 ASP A C 1
ATOM 1575 O O . ASP A 1 191 ? -9.125 -12.238 -18.116 1.00 90.44 191 ASP A O 1
ATOM 1579 N N . MET A 1 192 ? -7.542 -10.677 -17.836 1.00 88.25 192 MET A N 1
ATOM 1580 C CA . MET A 1 192 ? -7.726 -9.988 -19.121 1.00 88.25 192 MET A CA 1
ATOM 1581 C C . MET A 1 192 ? -6.913 -10.600 -20.277 1.00 88.25 192 MET A C 1
ATOM 1583 O O . MET A 1 192 ? -6.880 -10.036 -21.373 1.00 88.25 192 MET A O 1
ATOM 1587 N N . ASN A 1 193 ? -6.293 -11.760 -20.052 1.00 91.56 193 ASN A N 1
ATOM 1588 C CA . ASN A 1 193 ? -5.548 -12.548 -21.029 1.00 91.56 193 ASN A CA 1
ATOM 1589 C C . ASN A 1 193 ? -4.275 -11.856 -21.559 1.00 91.56 193 ASN A C 1
ATOM 1591 O O . ASN A 1 193 ? -3.903 -12.030 -22.724 1.00 91.56 193 ASN A O 1
ATOM 1595 N N . TYR A 1 194 ? -3.612 -11.065 -20.710 1.00 89.62 194 TYR A N 1
ATOM 1596 C CA . TYR A 1 194 ? -2.263 -10.561 -20.965 1.00 89.62 194 TYR A CA 1
ATOM 1597 C C . TYR A 1 194 ? -1.203 -11.526 -20.431 1.00 89.62 194 TYR A C 1
ATOM 1599 O O . TYR A 1 194 ? -1.326 -12.042 -19.322 1.00 89.62 194 TYR A O 1
ATOM 1607 N N . ASP A 1 195 ? -0.114 -11.683 -21.183 1.00 89.50 195 ASP A N 1
ATOM 1608 C CA . ASP A 1 195 ? 1.120 -12.249 -20.645 1.00 89.50 195 ASP A CA 1
ATOM 1609 C C . ASP A 1 195 ? 1.766 -11.239 -19.687 1.00 89.50 195 ASP A C 1
ATOM 1611 O O . ASP A 1 195 ? 1.885 -10.049 -20.002 1.00 89.50 195 ASP A O 1
ATOM 1615 N N . THR A 1 196 ? 2.184 -11.705 -18.509 1.00 92.00 196 THR A N 1
ATOM 1616 C CA . THR A 1 196 ? 2.759 -10.850 -17.468 1.00 92.00 196 THR A CA 1
ATOM 1617 C C . THR A 1 196 ? 4.095 -11.378 -16.963 1.00 92.00 196 THR A C 1
ATOM 1619 O O . THR A 1 196 ? 4.307 -12.576 -16.787 1.00 92.00 196 THR A O 1
ATOM 1622 N N . TRP A 1 197 ? 5.000 -10.449 -16.659 1.00 91.50 197 TRP A N 1
ATOM 1623 C CA . TRP A 1 197 ? 6.212 -10.714 -15.894 1.00 91.50 197 TRP A CA 1
ATOM 1624 C C . TRP A 1 197 ? 6.290 -9.739 -14.722 1.00 91.50 197 TRP A C 1
ATOM 1626 O O . TRP A 1 197 ? 6.558 -8.548 -14.908 1.00 91.50 197 TRP A O 1
ATOM 1636 N N . PHE A 1 198 ? 6.074 -10.240 -13.505 1.00 86.50 198 PHE A N 1
ATOM 1637 C CA . PHE A 1 198 ? 6.281 -9.473 -12.280 1.00 86.50 198 PHE A CA 1
ATOM 1638 C C . PHE A 1 198 ? 7.769 -9.176 -12.077 1.00 86.50 198 PHE A C 1
ATOM 1640 O O . PHE A 1 198 ? 8.585 -10.091 -11.958 1.00 86.50 198 PHE A O 1
ATOM 1647 N N . THR A 1 199 ? 8.136 -7.898 -12.033 1.00 80.44 199 THR A N 1
ATOM 1648 C CA . THR A 1 199 ? 9.535 -7.473 -11.931 1.00 80.44 199 THR A CA 1
ATOM 1649 C C . THR A 1 199 ? 9.754 -6.495 -10.790 1.00 80.44 199 THR A C 1
ATOM 1651 O O . THR A 1 199 ? 8.906 -5.656 -10.493 1.00 80.44 199 THR A O 1
ATOM 1654 N N . ASN A 1 200 ? 10.938 -6.585 -10.189 1.00 79.62 200 ASN A N 1
ATOM 1655 C CA . ASN A 1 200 ? 11.387 -5.680 -9.142 1.00 79.62 200 ASN A CA 1
ATOM 1656 C C . ASN A 1 200 ? 12.373 -4.681 -9.758 1.00 79.62 200 ASN A C 1
ATOM 1658 O O . ASN A 1 200 ? 13.371 -5.085 -10.358 1.00 79.62 200 ASN A O 1
ATOM 1662 N N . ILE A 1 201 ? 12.112 -3.388 -9.608 1.00 72.94 201 ILE A N 1
ATOM 1663 C CA . ILE A 1 201 ? 13.042 -2.317 -9.947 1.00 72.94 201 ILE A CA 1
ATOM 1664 C C . ILE A 1 201 ? 13.809 -1.985 -8.666 1.00 72.94 201 ILE A C 1
ATOM 1666 O O . ILE A 1 201 ? 13.232 -1.519 -7.683 1.00 72.94 201 ILE A O 1
ATOM 1670 N N . LYS A 1 202 ? 15.110 -2.277 -8.680 1.00 58.62 202 LYS A N 1
ATOM 1671 C CA . LYS A 1 202 ? 16.063 -1.774 -7.686 1.00 58.62 202 LYS A CA 1
ATOM 1672 C C . LYS A 1 202 ? 16.577 -0.435 -8.206 1.00 58.62 202 LYS A C 1
ATOM 1674 O O . LYS A 1 202 ? 16.908 -0.362 -9.393 1.00 58.62 202 LYS A O 1
ATOM 1679 N N . GLN A 1 203 ? 16.546 0.597 -7.368 1.00 51.53 203 GLN A N 1
ATOM 1680 C CA . GLN A 1 203 ? 17.132 1.896 -7.702 1.00 51.53 203 GLN A CA 1
ATOM 1681 C C . GLN A 1 203 ? 18.623 1.914 -7.387 1.00 51.53 203 GLN A C 1
ATOM 1683 O O . GLN A 1 203 ? 19.035 1.148 -6.496 1.00 51.53 203 GLN A O 1
#

Nearest PDB structures (foldseek):
  8s83-assembly1_A  TM=4.361E-01  e=1.020E-02  Bacillus anthracis
  9g93-assembly1_A  TM=3.578E-01  e=3.052E-02  Bacillus anthracis str. '34F2 (NMRC)'
  2efo-assembly1_A  TM=4.170E-01  e=5.565E-01  Sulfurisphaera tokodaii str. 7
  2zho-assembly2_C  TM=4.443E-01  e=6.209E-01  Thermus thermophilus
  2zho-assembly3_F  TM=4.201E-01  e=1.134E+00  Thermus thermophilus

Secondary structure (DSSP, 8-state):
-----------------PPP-PEEEETT--EEE--SS--TTS---EEEEEPPPEESS-TTS--EEEEEETTEEEEEE-SSEEEEEEEEEEETT--EEEEEEEEEEEE--GGGG----S---------EEEEEEEEESSHHHHHHHHHHHHHTT--EEEEEEEETTEEEEEEEEEEES-HHHHHHHHHHHHHTT---EEEEE--

Foldseek 3Di:
DDPPPPPPPPPPPLPQVDDPDAAEDAAQDKDKAADPPDPPVPPADKFKDKDDKDFQDDPPDPQWDWDDDGRMITIHGNDFAKIKMKIFIAHPVRHTDDIDIHIHTYDHPPVVDDPDDDPPDDPPQLKWKKKWQDKAQDPVVLVVVQVVCVVVSFPKDWDWDQDPNGIIIIIITDGHSGNVSNVVVVVVCVVVVTDIDIDIDGD